Protein AF-A0A6V2N9W9-F1 (afdb_monomer_lite)

Organism: Emiliania huxleyi (NCBI:txid2903)

Fold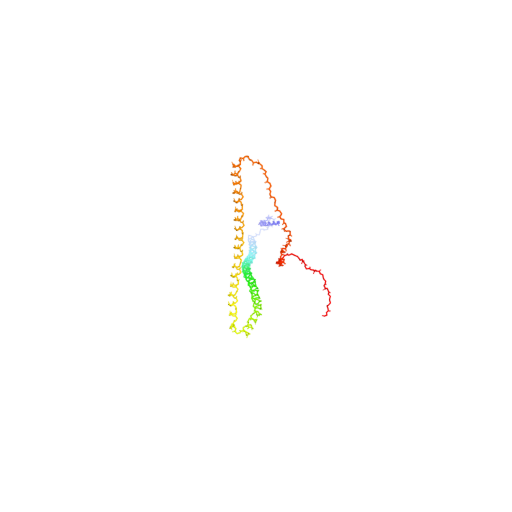seek 3Di:
DDDDDDPPPPPPVPDPPDDDDDDDDPDPPVVVVVVVVVVVVVVVVVVVVVVVVVVVVVVVVVVVVVVVVVVVVVVVVVVVVVVVVVVVVVVVVVVVVVVVVVVVVVVVVVVVVVVVVVVVVVVVVVVVVVVVVVVVVVVVVQVVLVVVCVVDPPDVDSVRVVVVVVVVVVVVVVVVVVVVVVVVVVVVVVVVVVVVVVVVVVVVVVVVVVVVVVVVVVDDDDDDDDDDDDDDDDDDDDDDPDDDDDDPDDPDDPDDDDDDDDDDDDDDDD

Radius of gyration: 74.09 Å; chains: 1; bounding box: 117×91×210 Å

Structure (mmCIF, N/CA/C/O backbone):
data_AF-A0A6V2N9W9-F1
#
_entry.id   AF-A0A6V2N9W9-F1
#
loop_
_atom_site.group_PDB
_atom_site.id
_atom_site.type_symbol
_atom_site.label_atom_id
_atom_site.label_alt_id
_atom_site.label_comp_id
_atom_site.label_asym_id
_atom_site.label_entity_id
_atom_site.label_seq_id
_atom_site.pdbx_PDB_ins_code
_atom_site.Cartn_x
_atom_site.Cartn_y
_atom_site.Cartn_z
_atom_site.occupancy
_atom_site.B_iso_or_equiv
_atom_site.auth_seq_id
_atom_site.auth_comp_id
_atom_site.auth_asym_id
_atom_site.auth_atom_id
_atom_site.pdbx_PDB_model_num
ATOM 1 N N . MET A 1 1 ? -48.232 18.572 41.001 1.00 40.16 1 MET A N 1
ATOM 2 C CA . MET A 1 1 ? -48.674 17.289 41.587 1.00 40.16 1 MET A CA 1
ATOM 3 C C . MET A 1 1 ? -48.173 17.259 43.032 1.00 40.16 1 MET A C 1
ATOM 5 O O . MET A 1 1 ? -47.105 16.739 43.293 1.00 40.16 1 MET A O 1
ATOM 9 N N . ALA A 1 2 ? -48.680 18.121 43.913 1.00 37.84 2 ALA A N 1
ATOM 10 C CA . ALA A 1 2 ? -49.906 17.910 44.686 1.00 37.84 2 ALA A CA 1
ATOM 11 C C . ALA A 1 2 ? -49.848 16.610 45.505 1.00 37.84 2 ALA A C 1
ATOM 13 O O . ALA A 1 2 ? -50.159 15.551 44.976 1.00 37.84 2 ALA A O 1
ATOM 14 N N . ALA A 1 3 ? -49.447 16.734 46.773 1.00 37.28 3 ALA A N 1
ATOM 15 C CA . ALA A 1 3 ? -49.970 15.951 47.894 1.00 37.28 3 ALA A CA 1
ATOM 16 C C . ALA A 1 3 ? -49.462 16.556 49.213 1.00 37.28 3 ALA A C 1
ATOM 18 O O . ALA A 1 3 ? -48.479 16.110 49.800 1.00 37.28 3 ALA A O 1
ATOM 19 N N . SER A 1 4 ? -50.150 17.606 49.660 1.00 41.69 4 SER A N 1
ATOM 20 C CA . SER A 1 4 ? -50.255 17.934 51.077 1.00 41.69 4 SER A CA 1
ATOM 21 C C . SER A 1 4 ? -50.823 16.723 51.810 1.00 41.69 4 SER A C 1
ATOM 23 O O . SER A 1 4 ? -51.912 16.281 51.460 1.00 41.69 4 SER A O 1
ATOM 25 N N . VAL A 1 5 ? -50.145 16.236 52.845 1.00 42.25 5 VAL A N 1
ATOM 26 C CA . VAL A 1 5 ? -50.805 15.555 53.965 1.00 42.25 5 VAL A CA 1
ATOM 27 C C . VAL A 1 5 ? -50.133 16.051 55.235 1.00 42.25 5 VAL A C 1
ATOM 29 O O . VAL A 1 5 ? -49.122 15.531 55.698 1.00 42.25 5 VAL A O 1
ATOM 32 N N . ALA A 1 6 ? -50.707 17.129 55.754 1.00 45.41 6 ALA A N 1
ATOM 33 C CA . ALA A 1 6 ? -50.609 17.474 57.151 1.00 45.41 6 ALA A CA 1
ATOM 34 C C . ALA A 1 6 ? -51.291 16.360 57.956 1.00 45.41 6 ALA A C 1
ATOM 36 O O . ALA A 1 6 ? -52.481 16.108 57.782 1.00 45.41 6 ALA A O 1
ATOM 37 N N . LEU A 1 7 ? -50.540 15.703 58.832 1.00 42.25 7 LEU A N 1
ATOM 38 C CA . LEU A 1 7 ? -51.098 14.962 59.957 1.00 42.25 7 LEU A CA 1
ATOM 39 C C . LEU A 1 7 ? -50.606 15.649 61.227 1.00 42.25 7 LEU A C 1
ATOM 41 O O . LEU A 1 7 ? -49.717 15.178 61.929 1.00 42.25 7 LEU A O 1
ATOM 45 N N . LEU A 1 8 ? -51.214 16.810 61.481 1.00 42.72 8 LEU A N 1
ATOM 46 C CA . LEU A 1 8 ? -51.529 17.206 62.842 1.00 42.72 8 LEU A CA 1
ATOM 47 C C . LEU A 1 8 ? -52.492 16.145 63.379 1.00 42.72 8 LEU A C 1
ATOM 49 O O . LEU A 1 8 ? -53.674 16.145 63.048 1.00 42.72 8 LEU A O 1
ATOM 53 N N . SER A 1 9 ? -51.980 15.212 64.169 1.00 41.25 9 SER A N 1
ATOM 54 C CA . SER A 1 9 ? -52.806 14.554 65.171 1.00 41.25 9 SER A CA 1
ATOM 55 C C . SER A 1 9 ? -52.388 15.132 66.509 1.00 41.25 9 SER A C 1
ATOM 57 O O . SER A 1 9 ? -51.512 14.593 67.189 1.00 41.25 9 SER A O 1
ATOM 59 N N . ASP A 1 10 ? -52.999 16.273 66.824 1.00 38.19 10 ASP A N 1
ATOM 60 C CA . ASP A 1 10 ? -53.204 16.736 68.186 1.00 38.19 10 ASP A CA 1
ATOM 61 C C . ASP A 1 10 ? -53.728 15.558 69.010 1.00 38.19 10 ASP A C 1
ATOM 63 O O . ASP A 1 10 ? -54.910 15.220 68.994 1.00 38.19 10 ASP A O 1
ATOM 67 N N . GLY A 1 11 ? -52.826 14.917 69.747 1.00 39.06 11 GLY A N 1
ATOM 68 C CA . GLY A 1 11 ? -53.178 14.162 70.938 1.00 39.06 11 GLY A CA 1
ATOM 69 C C . GLY A 1 11 ? -53.480 15.153 72.050 1.00 39.06 11 GLY A C 1
ATOM 70 O O . GLY A 1 11 ? -52.766 15.193 73.048 1.00 39.06 11 GLY A O 1
ATOM 71 N N . PHE A 1 12 ? -54.492 15.996 71.835 1.00 35.72 12 PHE A N 1
ATOM 72 C CA . PHE A 1 12 ? -55.129 16.768 72.884 1.00 35.72 12 PHE A CA 1
ATOM 73 C C . PHE A 1 12 ? -55.574 15.753 73.932 1.00 35.72 12 PHE A C 1
ATOM 75 O O . PHE A 1 12 ? -56.429 14.905 73.678 1.00 35.72 12 PHE A O 1
ATOM 82 N N . VAL A 1 13 ? -54.910 15.791 75.084 1.00 41.84 13 VAL A N 1
ATOM 83 C CA . VAL A 1 13 ? -55.343 15.104 76.291 1.00 41.84 13 VAL A CA 1
ATOM 84 C C . VAL A 1 13 ? -56.720 15.673 76.603 1.00 41.84 13 VAL A C 1
ATOM 86 O O . VAL A 1 13 ? -56.838 16.752 77.179 1.00 41.84 13 VAL A O 1
ATOM 89 N N . THR A 1 14 ? -57.769 14.987 76.150 1.00 39.75 14 THR A N 1
ATOM 90 C CA . THR A 1 14 ? -59.129 15.243 76.599 1.00 39.75 14 THR A CA 1
ATOM 91 C C . THR A 1 14 ? -59.131 14.964 78.094 1.00 39.75 14 THR A C 1
ATOM 93 O O . THR A 1 14 ? -59.133 13.814 78.529 1.00 39.75 14 THR A O 1
ATOM 96 N N . ALA A 1 15 ? -59.032 16.039 78.874 1.00 40.53 15 ALA A N 1
ATOM 97 C CA . ALA A 1 15 ? -59.306 16.021 80.296 1.00 40.53 15 ALA A CA 1
ATOM 98 C C . ALA A 1 15 ? -60.692 15.387 80.499 1.00 40.53 15 ALA A C 1
ATOM 100 O O . ALA A 1 15 ? -61.625 15.765 79.782 1.00 40.53 15 ALA A O 1
ATOM 101 N N . PRO A 1 16 ? -60.850 14.417 81.415 1.00 45.88 16 PRO A N 1
ATOM 102 C CA . PRO A 1 16 ? -62.167 13.885 81.703 1.00 45.88 16 PRO A CA 1
ATOM 103 C C . PRO A 1 16 ? -63.021 15.027 82.259 1.00 45.88 16 PRO A C 1
ATOM 105 O O . PRO A 1 16 ? -62.633 15.697 83.218 1.00 45.88 16 PRO A O 1
ATOM 108 N N . ALA A 1 17 ? -64.152 15.273 81.598 1.00 41.78 17 ALA A N 1
ATOM 109 C CA . ALA A 1 17 ? -65.191 16.153 82.094 1.00 41.78 17 ALA A CA 1
ATOM 110 C C . ALA A 1 17 ? -65.625 15.643 83.472 1.00 41.78 17 ALA A C 1
ATOM 112 O O . ALA A 1 17 ? -66.006 14.484 83.633 1.00 41.78 17 ALA A O 1
ATOM 113 N N . VAL A 1 18 ? -65.476 16.516 84.459 1.00 50.81 18 VAL A N 1
ATOM 114 C CA . VAL A 1 18 ? -65.969 16.348 85.819 1.00 50.81 18 VAL A CA 1
ATOM 115 C C . VAL A 1 18 ? -67.489 16.469 85.744 1.00 50.81 18 VAL A C 1
ATOM 117 O O . VAL A 1 18 ? -68.012 17.575 85.633 1.00 50.81 18 VAL A O 1
ATOM 120 N N . GLU A 1 19 ? -68.183 15.333 85.730 1.00 49.59 19 GLU A N 1
ATOM 121 C CA . GLU A 1 19 ? -69.593 15.266 86.111 1.00 49.59 19 GLU A CA 1
ATOM 122 C C . GLU A 1 19 ? -69.642 14.907 87.598 1.00 49.59 19 GLU A C 1
ATOM 124 O O . GLU A 1 19 ? -69.273 13.804 88.007 1.00 49.59 19 GLU A O 1
ATOM 129 N N . GLU A 1 20 ? -70.004 15.904 88.403 1.00 43.34 20 GLU A N 1
ATOM 130 C CA . GLU A 1 20 ? -70.312 15.769 89.820 1.00 43.34 20 GLU A CA 1
ATOM 131 C C . GLU A 1 20 ? -71.801 15.430 89.999 1.00 43.34 20 GLU A C 1
ATOM 133 O O . GLU A 1 20 ? -72.667 15.983 89.322 1.00 43.34 20 GLU A O 1
ATOM 138 N N . ASP A 1 21 ? -72.025 14.545 90.972 1.00 42.97 21 ASP A N 1
ATOM 139 C CA . ASP A 1 21 ? -73.235 14.341 91.773 1.00 42.97 21 ASP A CA 1
ATOM 140 C C . ASP A 1 21 ? -74.352 13.414 91.252 1.00 42.97 21 ASP A C 1
ATOM 142 O O . ASP A 1 21 ? -75.392 13.847 90.767 1.00 42.97 21 ASP A O 1
ATOM 146 N N . GLU A 1 22 ? -74.215 12.120 91.581 1.00 44.03 22 GLU A N 1
ATOM 147 C CA . GLU A 1 22 ? -75.319 11.365 92.197 1.00 44.03 22 GLU A CA 1
ATOM 148 C C . GLU A 1 22 ? -74.863 10.766 93.546 1.00 44.03 22 GLU A C 1
ATOM 150 O O . GLU A 1 22 ? -73.768 10.214 93.680 1.00 44.03 22 GLU A O 1
ATOM 155 N N . GLU A 1 23 ? -75.703 10.950 94.566 1.00 46.56 23 GLU A N 1
ATOM 156 C CA . GLU A 1 23 ? -75.451 10.796 96.004 1.00 46.56 23 GLU A CA 1
ATOM 157 C C . GLU A 1 23 ? -74.758 9.483 96.425 1.00 46.56 23 GLU A C 1
ATOM 159 O O . GLU A 1 23 ? -75.342 8.396 96.429 1.00 46.56 23 GLU A O 1
ATOM 164 N N . ALA A 1 24 ? -73.521 9.598 96.917 1.00 44.91 24 ALA A N 1
ATOM 165 C CA . ALA A 1 24 ? -72.842 8.523 97.629 1.00 44.91 24 ALA A CA 1
ATOM 166 C C . ALA A 1 24 ? -73.155 8.594 99.134 1.00 44.91 24 ALA A C 1
ATOM 168 O O . ALA A 1 24 ? -72.700 9.486 99.851 1.00 44.91 24 ALA A O 1
ATOM 169 N N . VAL A 1 25 ? -73.887 7.590 99.623 1.00 53.81 25 VAL A N 1
ATOM 170 C CA . VAL A 1 25 ? -73.935 7.169 101.036 1.00 53.81 25 VAL A CA 1
ATOM 171 C C . VAL A 1 25 ? -72.523 7.274 101.641 1.00 53.81 25 VAL A C 1
ATOM 173 O O . VAL A 1 25 ? -71.580 6.878 100.952 1.00 53.81 25 VAL A O 1
ATOM 176 N N . PRO A 1 26 ? -72.316 7.765 102.885 1.00 48.50 26 PRO A N 1
ATOM 177 C CA . PRO A 1 26 ? -70.977 7.936 103.445 1.00 48.50 26 PRO A CA 1
ATOM 178 C C . PRO A 1 26 ? -70.305 6.571 103.623 1.00 48.50 26 PRO A C 1
ATOM 180 O O . PRO A 1 26 ? -70.418 5.900 104.648 1.00 48.50 26 PRO A O 1
ATOM 183 N N . LEU A 1 27 ? -69.613 6.137 102.574 1.00 57.91 27 LEU A N 1
ATOM 184 C CA . LEU A 1 27 ? -68.787 4.950 102.567 1.00 57.91 27 LEU A CA 1
ATOM 185 C C . LEU A 1 27 ? -67.631 5.200 103.532 1.00 57.91 27 LEU A C 1
ATOM 187 O O . LEU A 1 27 ? -66.939 6.215 103.441 1.00 57.91 27 LEU A O 1
ATOM 191 N N . SER A 1 28 ? -67.432 4.260 104.459 1.00 70.31 28 SER A N 1
ATOM 192 C CA . SER A 1 28 ? -66.327 4.261 105.423 1.00 70.31 28 SER A CA 1
ATOM 193 C C . SER A 1 28 ? -64.997 4.604 104.736 1.00 70.31 28 SER A C 1
ATOM 195 O O . SER A 1 28 ? -64.741 4.137 103.625 1.00 70.31 28 SER A O 1
ATOM 197 N N . GLN A 1 29 ? -64.126 5.379 105.397 1.00 73.69 29 GLN A N 1
ATOM 198 C CA . GLN A 1 29 ? -62.798 5.794 104.903 1.00 73.69 29 GLN A CA 1
ATOM 199 C C . GLN A 1 29 ? -61.991 4.630 104.284 1.00 73.69 29 GLN A C 1
ATOM 201 O O . GLN A 1 29 ? -61.239 4.817 103.326 1.00 73.69 29 GLN A O 1
ATOM 206 N N . SER A 1 30 ? -62.179 3.408 104.793 1.00 74.38 30 SER A N 1
ATOM 207 C CA . SER A 1 30 ? -61.555 2.187 104.269 1.00 74.38 30 SER A CA 1
ATOM 208 C C . SER A 1 30 ? -62.012 1.815 102.850 1.00 74.38 30 SER A C 1
ATOM 210 O O . SER A 1 30 ? -61.216 1.309 102.060 1.00 74.38 30 SER A O 1
ATOM 212 N N . THR A 1 31 ? -63.269 2.093 102.501 1.00 77.94 31 THR A N 1
ATOM 213 C CA . THR A 1 31 ? -63.888 1.756 101.210 1.00 77.94 31 THR A CA 1
ATOM 214 C C . THR A 1 31 ? -63.481 2.747 100.121 1.00 77.94 31 THR A C 1
ATOM 216 O O . THR A 1 31 ? -63.134 2.327 99.020 1.00 77.94 31 THR A O 1
ATOM 219 N N . GLN A 1 32 ? -63.389 4.041 100.450 1.00 78.44 32 GLN A N 1
ATOM 220 C CA . GLN A 1 32 ? -62.839 5.059 99.543 1.00 78.44 32 GLN A CA 1
ATOM 221 C C . GLN A 1 32 ? -61.362 4.788 99.214 1.00 78.44 32 GLN A C 1
ATOM 223 O O . GLN A 1 32 ? -60.947 4.884 98.060 1.00 78.44 32 GLN A O 1
ATOM 228 N N . LEU A 1 33 ? -60.568 4.369 100.208 1.00 83.00 33 LEU A N 1
ATOM 229 C CA . LEU A 1 33 ? -59.186 3.927 99.997 1.00 83.00 33 LEU A CA 1
ATOM 230 C C . LEU A 1 33 ? -59.098 2.704 99.075 1.00 83.00 33 LEU A C 1
ATOM 232 O O . LEU A 1 33 ? -58.205 2.639 98.231 1.00 83.00 33 LEU A O 1
ATOM 236 N N . LEU A 1 34 ? -60.008 1.736 99.219 1.00 83.19 34 LEU A N 1
ATOM 237 C CA . LEU A 1 34 ? -60.067 0.565 98.341 1.00 83.19 34 LEU A CA 1
ATOM 238 C C . LEU A 1 34 ? -60.406 0.953 96.898 1.00 83.19 34 LEU A C 1
ATOM 240 O O . LEU A 1 34 ? -59.784 0.452 95.962 1.00 83.19 34 LEU A O 1
ATOM 244 N N . GLN A 1 35 ? -61.363 1.862 96.723 1.00 83.62 35 GLN A N 1
ATOM 245 C CA . GLN A 1 35 ? -61.783 2.354 95.417 1.00 83.62 35 GLN A CA 1
ATOM 246 C C . GLN A 1 35 ? -60.654 3.124 94.722 1.00 83.62 35 GLN A C 1
ATOM 248 O O . GLN A 1 35 ? -60.305 2.793 93.592 1.00 83.62 35 GLN A O 1
ATOM 253 N N . ARG A 1 36 ? -59.964 4.021 95.439 1.00 84.50 36 ARG A N 1
ATOM 254 C CA . ARG A 1 36 ? -58.772 4.719 94.928 1.00 84.50 36 ARG A CA 1
ATOM 255 C C . ARG A 1 36 ? -57.623 3.764 94.596 1.00 84.50 36 ARG A C 1
ATOM 257 O O . ARG A 1 36 ? -56.941 3.959 93.596 1.00 84.50 36 ARG A O 1
ATOM 264 N N . LYS A 1 37 ? -57.418 2.695 95.377 1.00 87.06 37 LYS A N 1
ATOM 265 C CA . LYS A 1 37 ? -56.444 1.634 95.047 1.00 87.06 37 LYS A CA 1
ATOM 266 C C . LYS A 1 37 ? -56.825 0.869 93.778 1.00 87.06 37 LYS A C 1
ATOM 268 O O . LYS A 1 37 ? -55.943 0.546 92.987 1.00 87.06 37 LYS A O 1
ATOM 273 N N . LYS A 1 38 ? -58.114 0.588 93.572 1.00 89.25 38 LYS A N 1
ATOM 274 C CA . LYS A 1 38 ? -58.625 -0.072 92.363 1.00 89.25 38 LYS A CA 1
ATOM 275 C C . LYS A 1 38 ? -58.486 0.825 91.129 1.00 89.25 38 LYS A C 1
ATOM 277 O O . LYS A 1 38 ? -58.057 0.341 90.090 1.00 89.25 38 LYS A O 1
ATOM 282 N N . GLU A 1 39 ? -58.791 2.114 91.256 1.00 88.56 39 GLU A N 1
ATOM 283 C CA . GLU A 1 39 ? -58.592 3.120 90.204 1.00 88.56 39 GLU A CA 1
ATOM 284 C C . GLU A 1 39 ? -57.109 3.259 89.843 1.00 88.56 39 GLU A C 1
ATOM 286 O O . GLU A 1 39 ? -56.753 3.150 88.675 1.00 88.56 39 GLU A O 1
ATOM 291 N N . MET A 1 40 ? -56.225 3.379 90.839 1.00 89.31 40 MET A N 1
ATOM 292 C CA . MET A 1 40 ? -54.771 3.387 90.630 1.00 89.31 40 MET A CA 1
ATOM 293 C C . MET A 1 40 ? -54.277 2.119 89.925 1.00 89.31 40 MET A C 1
ATOM 295 O O . MET A 1 40 ? -53.447 2.204 89.026 1.00 89.31 40 MET A O 1
ATOM 299 N N . ALA A 1 41 ? -54.793 0.943 90.297 1.00 90.75 41 ALA A N 1
ATOM 300 C CA . ALA A 1 41 ? -54.447 -0.315 89.637 1.00 90.75 41 ALA A CA 1
ATOM 301 C C . ALA A 1 41 ? -54.964 -0.383 88.188 1.00 90.75 41 ALA A C 1
ATOM 303 O O . ALA A 1 41 ? -54.266 -0.900 87.318 1.00 90.75 41 ALA A O 1
ATOM 304 N N . ALA A 1 42 ? -56.153 0.160 87.911 1.00 91.06 42 ALA A N 1
ATOM 305 C CA . ALA A 1 42 ? -56.701 0.248 86.559 1.00 91.06 42 ALA A CA 1
ATOM 306 C C . ALA A 1 42 ? -55.878 1.199 85.674 1.00 91.06 42 ALA A C 1
ATOM 308 O O . ALA A 1 42 ? -55.505 0.826 84.564 1.00 91.06 42 ALA A O 1
ATOM 309 N N . VAL A 1 43 ? -55.519 2.377 86.196 1.00 92.62 43 VAL A N 1
ATOM 310 C CA . VAL A 1 43 ? -54.639 3.340 85.517 1.00 92.62 43 VAL A CA 1
ATOM 311 C C . VAL A 1 43 ? -53.252 2.741 85.282 1.00 92.62 43 VAL A C 1
ATOM 313 O O . VAL A 1 43 ? -52.689 2.906 84.203 1.00 92.62 43 VAL A O 1
ATOM 316 N N . GLN A 1 44 ? -52.705 1.999 86.250 1.00 92.00 44 GLN A N 1
ATOM 317 C CA . GLN A 1 44 ? -51.419 1.319 86.097 1.00 92.00 44 GLN A CA 1
ATOM 318 C C . GLN A 1 44 ? -51.467 0.256 84.990 1.00 92.00 44 GLN A C 1
ATOM 320 O O . GLN A 1 44 ? -50.567 0.200 84.157 1.00 92.00 44 GLN A O 1
ATOM 325 N N . LEU A 1 45 ? -52.536 -0.543 84.934 1.00 94.62 45 LEU A N 1
ATOM 326 C CA . LEU A 1 45 ? -52.728 -1.549 83.890 1.00 94.62 45 LEU A CA 1
ATOM 327 C C . LEU A 1 45 ? -52.901 -0.915 82.501 1.00 94.62 45 LEU A C 1
ATOM 329 O O . LEU A 1 45 ? -52.364 -1.424 81.517 1.00 94.62 45 LEU A O 1
ATOM 333 N N . GLU A 1 46 ? -53.610 0.210 82.405 1.00 93.81 46 GLU A N 1
ATOM 334 C CA . GLU A 1 46 ? -53.729 0.966 81.157 1.00 93.81 46 GLU A CA 1
ATOM 335 C C . GLU A 1 46 ? -52.388 1.576 80.729 1.00 93.81 46 GLU A C 1
ATOM 337 O O . GLU A 1 46 ? -52.015 1.488 79.558 1.00 93.81 46 GLU A O 1
ATOM 342 N N . LEU A 1 47 ? -51.624 2.128 81.674 1.00 95.06 47 LEU A N 1
ATOM 343 C CA . LEU A 1 47 ? -50.284 2.648 81.423 1.00 95.06 47 LEU A CA 1
ATOM 344 C C . LEU A 1 47 ? -49.350 1.547 80.912 1.00 95.06 47 LEU A C 1
ATOM 346 O O . LEU A 1 47 ? -48.616 1.767 79.949 1.00 95.06 47 LEU A O 1
ATOM 350 N N . ASP A 1 48 ? -49.384 0.365 81.522 1.00 94.38 48 ASP A N 1
ATOM 351 C CA . ASP A 1 48 ? -48.549 -0.760 81.107 1.00 94.38 48 ASP A CA 1
ATOM 352 C C . ASP A 1 48 ? -48.973 -1.290 79.728 1.00 94.38 48 ASP A C 1
ATOM 354 O O . ASP A 1 48 ? -48.120 -1.481 78.862 1.00 94.38 48 ASP A O 1
ATOM 358 N N . LYS A 1 49 ? -50.280 -1.345 79.433 1.00 95.50 49 LYS A N 1
ATOM 359 C CA . LYS A 1 49 ? -50.778 -1.627 78.076 1.00 95.50 49 LYS A CA 1
ATOM 360 C C . LYS A 1 49 ? -50.277 -0.602 77.048 1.00 95.50 49 LYS A C 1
ATOM 362 O O . LYS A 1 49 ? -49.858 -0.979 75.954 1.00 95.50 49 LYS A O 1
ATOM 367 N N . LYS A 1 50 ? -50.284 0.694 77.379 1.00 95.12 50 LYS A N 1
ATOM 368 C CA . LYS A 1 50 ? -49.770 1.758 76.495 1.00 95.12 50 LYS A CA 1
ATOM 369 C C . LYS A 1 50 ? -48.259 1.666 76.291 1.00 95.12 50 LYS A C 1
ATOM 371 O O . LYS A 1 50 ? -47.794 1.901 75.174 1.00 95.12 50 LYS A O 1
ATOM 376 N N . LYS A 1 51 ? -47.493 1.301 77.326 1.00 95.88 51 LYS A N 1
ATOM 377 C CA . LYS A 1 51 ? -46.053 1.025 77.201 1.00 95.88 51 LYS A CA 1
ATOM 378 C C . LYS A 1 51 ? -45.804 -0.147 76.258 1.00 95.88 51 LYS A C 1
ATOM 380 O O . LYS A 1 51 ? -44.964 -0.022 75.372 1.00 95.88 51 LYS A O 1
ATOM 385 N N . ASP A 1 52 ? -46.558 -1.235 76.383 1.00 95.38 52 ASP A N 1
ATOM 386 C CA . ASP A 1 52 ? -46.419 -2.403 75.506 1.00 95.38 52 ASP A CA 1
ATOM 387 C C . ASP A 1 52 ? -46.773 -2.078 74.048 1.00 95.38 52 ASP A C 1
ATOM 389 O O . ASP A 1 52 ? -46.036 -2.448 73.128 1.00 95.38 52 ASP A O 1
ATOM 393 N N . GLU A 1 53 ? -47.854 -1.324 73.819 1.00 95.00 53 GLU A N 1
ATOM 394 C CA . GLU A 1 53 ? -48.230 -0.815 72.494 1.00 95.00 53 GLU A CA 1
ATOM 395 C C . GLU A 1 53 ? -47.124 0.068 71.894 1.00 95.00 53 GLU A C 1
ATOM 397 O O . GLU A 1 53 ? -46.781 -0.076 70.716 1.00 95.00 53 GLU A O 1
ATOM 402 N N . PHE A 1 54 ? -46.537 0.963 72.694 1.00 96.25 54 PHE A N 1
ATOM 403 C CA . PHE A 1 54 ? -45.431 1.818 72.269 1.00 96.25 54 PHE A CA 1
ATOM 404 C C . PHE A 1 54 ? -44.180 1.002 71.932 1.00 96.25 54 PHE A C 1
ATOM 406 O O . PHE A 1 54 ? -43.616 1.173 70.853 1.00 96.25 54 PHE A O 1
ATOM 413 N N . LEU A 1 55 ? -43.781 0.064 72.795 1.00 96.38 55 LEU A N 1
ATOM 414 C CA . LEU A 1 55 ? -42.637 -0.817 72.558 1.00 96.38 55 LEU A CA 1
ATOM 415 C C . LEU A 1 55 ? -42.836 -1.669 71.303 1.00 96.38 55 LEU A C 1
ATOM 417 O O . LEU A 1 55 ? -41.906 -1.837 70.518 1.00 96.38 55 LEU A O 1
ATOM 421 N N . SER A 1 56 ? -44.050 -2.171 71.064 1.00 95.81 56 SER A N 1
ATOM 422 C CA . SER A 1 56 ? -44.357 -2.916 69.843 1.00 95.81 56 SER A CA 1
ATOM 423 C C . SER A 1 56 ? -44.276 -2.045 68.588 1.00 95.81 56 SER A C 1
ATOM 425 O O . SER A 1 56 ? -43.814 -2.521 67.551 1.00 95.81 56 SER A O 1
ATOM 427 N N . ARG A 1 57 ? -44.714 -0.780 68.655 1.00 96.19 57 ARG A N 1
ATOM 428 C CA . ARG A 1 57 ? -44.575 0.174 67.542 1.00 96.19 57 ARG A CA 1
ATOM 429 C C . ARG A 1 57 ? -43.114 0.527 67.291 1.00 96.19 57 ARG A C 1
ATOM 431 O O . ARG A 1 57 ? -42.702 0.524 66.138 1.00 96.19 57 ARG A O 1
ATOM 438 N N . MET A 1 58 ? -42.343 0.757 68.352 1.00 96.38 58 MET A N 1
ATOM 439 C CA . MET A 1 58 ? -40.909 1.022 68.263 1.00 96.38 58 MET A CA 1
ATOM 440 C C . MET A 1 58 ? -40.168 -0.137 67.601 1.00 96.38 58 MET A C 1
ATOM 442 O O . MET A 1 58 ? -39.448 0.110 66.643 1.00 96.38 58 MET A O 1
ATOM 446 N N . ARG A 1 59 ? -40.419 -1.387 68.018 1.00 96.19 59 ARG A N 1
ATOM 447 C CA . ARG A 1 59 ? -39.826 -2.578 67.380 1.00 96.19 59 ARG A CA 1
ATOM 448 C C . ARG A 1 59 ? -40.129 -2.654 65.881 1.00 96.19 59 ARG A C 1
ATOM 450 O O . ARG A 1 59 ? -39.236 -2.872 65.075 1.00 96.19 59 ARG A O 1
ATOM 457 N N . ARG A 1 60 ? -41.376 -2.389 65.482 1.00 96.31 60 ARG A N 1
ATOM 458 C CA . ARG A 1 60 ? -41.757 -2.383 64.060 1.00 96.31 60 ARG A CA 1
ATOM 459 C C . ARG A 1 60 ? -41.096 -1.248 63.270 1.00 96.31 60 ARG A C 1
ATOM 461 O O . ARG A 1 60 ? -40.857 -1.397 62.072 1.00 96.31 60 ARG A O 1
ATOM 468 N N . CYS A 1 61 ? -40.870 -0.094 63.898 1.00 96.88 61 CYS A N 1
ATOM 469 C CA . CYS A 1 61 ? -40.129 1.000 63.275 1.00 96.88 61 CYS A CA 1
ATOM 470 C C . CYS A 1 61 ? -38.657 0.629 63.101 1.00 96.88 61 CYS A C 1
ATOM 472 O O . CYS A 1 61 ? -38.156 0.778 61.993 1.00 96.88 61 CYS A O 1
ATOM 474 N N . THR A 1 62 ? -38.008 0.076 64.129 1.00 96.69 62 THR A N 1
ATOM 475 C CA . THR A 1 62 ? -36.598 -0.336 64.048 1.00 96.69 62 THR A CA 1
ATOM 476 C C . THR A 1 62 ? -36.390 -1.431 63.004 1.00 96.69 62 THR A C 1
ATOM 478 O O . THR A 1 62 ? -35.508 -1.297 62.167 1.00 96.69 62 THR A O 1
ATOM 481 N N . GLU A 1 63 ? -37.262 -2.444 62.952 1.00 96.94 63 GLU A N 1
ATOM 482 C CA . GLU A 1 63 ? -37.220 -3.488 61.912 1.00 96.94 63 GLU A CA 1
ATOM 483 C C . GLU A 1 63 ? -37.341 -2.889 60.499 1.00 96.94 63 GLU A C 1
ATOM 485 O O . GLU A 1 63 ? -36.611 -3.256 59.581 1.00 96.94 63 GLU A O 1
ATOM 490 N N . ARG A 1 64 ? -38.241 -1.914 60.306 1.00 97.19 64 ARG A N 1
ATOM 491 C CA . ARG A 1 64 ? -38.383 -1.223 59.015 1.00 97.19 64 ARG A CA 1
ATOM 492 C C . ARG A 1 64 ? -37.189 -0.347 58.670 1.00 97.19 64 ARG A C 1
ATOM 494 O O . ARG A 1 64 ? -36.859 -0.238 57.493 1.00 97.19 64 ARG A O 1
ATOM 501 N N . GLU A 1 65 ? -36.591 0.316 59.651 1.00 97.31 65 GLU A N 1
ATOM 502 C CA . GLU A 1 65 ? -35.383 1.118 59.454 1.00 97.31 65 GLU A CA 1
ATOM 503 C C . GLU A 1 65 ? -34.209 0.233 59.028 1.00 97.31 65 GLU A C 1
ATOM 505 O O . GLU A 1 65 ? -33.523 0.570 58.063 1.00 97.31 65 GLU A O 1
ATOM 510 N N . GLU A 1 66 ? -34.041 -0.928 59.663 1.00 97.31 66 GLU A N 1
ATOM 511 C CA . GLU A 1 66 ? -33.043 -1.935 59.292 1.00 97.31 66 GLU A CA 1
ATOM 512 C C . GLU A 1 66 ? -33.283 -2.469 57.869 1.00 97.31 66 GLU A C 1
ATOM 514 O O . GLU A 1 66 ? -32.384 -2.397 57.031 1.00 97.31 66 GLU A O 1
ATOM 519 N N . GLU A 1 67 ? -34.511 -2.885 57.529 1.00 97.31 67 GLU A N 1
ATOM 520 C CA . GLU A 1 67 ? -34.851 -3.326 56.165 1.00 97.31 67 GLU A CA 1
ATOM 521 C C . GLU A 1 67 ? -34.574 -2.245 55.105 1.00 97.31 67 GLU A C 1
ATOM 523 O O . GLU A 1 67 ? -34.125 -2.534 53.990 1.00 97.31 67 GLU A O 1
ATOM 528 N N . LEU A 1 68 ? -34.893 -0.983 55.409 1.00 97.69 68 LEU A N 1
ATOM 529 C CA . LEU A 1 68 ? -34.651 0.130 54.493 1.00 97.69 68 LEU A CA 1
ATOM 530 C C . LEU A 1 68 ? -33.156 0.406 54.332 1.00 97.69 68 LEU A C 1
ATOM 532 O O . LEU A 1 68 ? -32.723 0.685 53.210 1.00 97.69 68 LEU A O 1
ATOM 536 N N . ALA A 1 69 ? -32.374 0.302 55.409 1.00 97.38 69 ALA A N 1
ATOM 537 C CA . ALA A 1 69 ? -30.924 0.438 55.363 1.00 97.38 69 ALA A CA 1
ATOM 538 C C . ALA A 1 69 ? -30.293 -0.657 54.489 1.00 97.38 69 ALA A C 1
ATOM 540 O O . ALA A 1 69 ? -29.531 -0.342 53.572 1.00 97.38 69 ALA A O 1
ATOM 541 N N . GLU A 1 70 ? -30.696 -1.918 54.673 1.00 97.94 70 GLU A N 1
ATOM 542 C CA . GLU A 1 70 ? -30.232 -3.044 53.854 1.00 97.94 70 GLU A CA 1
ATOM 543 C C . GLU A 1 70 ? -30.568 -2.858 52.369 1.00 97.94 70 GLU A C 1
ATOM 545 O O . GLU A 1 70 ? -29.709 -3.026 51.497 1.00 97.94 70 GLU A O 1
ATOM 550 N N . ARG A 1 71 ? -31.806 -2.447 52.053 1.00 97.69 71 ARG A N 1
ATOM 551 C CA . ARG A 1 71 ? -32.208 -2.149 50.666 1.00 97.69 71 ARG A CA 1
ATOM 552 C C . ARG A 1 71 ? -31.388 -1.007 50.079 1.00 97.69 71 ARG A C 1
ATOM 554 O O . ARG A 1 71 ? -31.001 -1.071 48.910 1.00 97.69 71 ARG A O 1
ATOM 561 N N . GLN A 1 72 ? -31.116 0.036 50.861 1.00 97.81 72 GLN A N 1
ATOM 562 C CA . GLN A 1 72 ? -30.311 1.158 50.397 1.00 97.81 72 GLN A CA 1
ATOM 563 C C . GLN A 1 72 ? -28.877 0.718 50.087 1.00 97.81 72 GLN A C 1
ATOM 565 O O . GLN A 1 72 ? -28.324 1.110 49.057 1.00 97.81 72 GLN A O 1
ATOM 570 N N . ASP A 1 73 ? -28.282 -0.111 50.938 1.00 98.00 73 ASP A N 1
ATOM 571 C CA . ASP A 1 73 ? -26.925 -0.606 50.738 1.00 98.00 73 ASP A CA 1
ATOM 572 C C . ASP A 1 73 ? -26.827 -1.576 49.557 1.00 98.00 73 ASP A C 1
ATOM 574 O O . ASP A 1 73 ? -25.899 -1.448 48.750 1.00 98.00 73 ASP A O 1
ATOM 578 N N . ALA A 1 74 ? -27.832 -2.432 49.351 1.00 97.81 74 ALA A N 1
ATOM 579 C CA . ALA A 1 74 ? -27.940 -3.271 48.159 1.00 97.81 74 ALA A CA 1
ATOM 580 C C . ALA A 1 74 ? -27.999 -2.434 46.867 1.00 97.81 74 ALA A C 1
ATOM 582 O O . ALA A 1 74 ? -27.284 -2.722 45.903 1.00 97.81 74 ALA A O 1
ATOM 583 N N . ILE A 1 75 ? -28.792 -1.354 46.850 1.00 97.62 75 ILE A N 1
ATOM 584 C CA . ILE A 1 75 ? -28.864 -0.436 45.702 1.00 97.62 75 ILE A CA 1
ATOM 585 C C . ILE A 1 75 ? -27.513 0.249 45.476 1.00 97.62 75 ILE A C 1
ATOM 587 O O . ILE A 1 75 ? -27.024 0.282 44.346 1.00 97.62 75 ILE A O 1
ATOM 591 N N . LYS A 1 76 ? -26.861 0.756 46.531 1.00 98.00 76 LYS A N 1
ATOM 592 C CA . LYS A 1 76 ? -25.526 1.369 46.413 1.00 98.00 76 LYS A CA 1
ATOM 593 C C . LYS A 1 76 ? -24.509 0.379 45.841 1.00 98.00 76 LYS A C 1
ATOM 595 O O . LYS A 1 76 ? -23.660 0.763 45.038 1.00 98.00 76 LYS A O 1
ATOM 600 N N . GLU A 1 77 ? -24.559 -0.888 46.243 1.00 98.06 77 GLU A N 1
ATOM 601 C CA . GLU A 1 77 ? -23.674 -1.920 45.704 1.00 98.06 77 GLU A CA 1
ATOM 602 C C . GLU A 1 77 ? -23.956 -2.203 44.221 1.00 98.06 77 GLU A C 1
ATOM 604 O O . GLU A 1 77 ? -23.019 -2.289 43.424 1.00 98.06 77 GLU A O 1
ATOM 609 N N . GLN A 1 78 ? -25.229 -2.283 43.826 1.00 97.94 78 GLN A N 1
ATOM 610 C CA . GLN A 1 78 ? -25.615 -2.434 42.422 1.00 97.94 78 GLN A CA 1
ATOM 611 C C . GLN A 1 78 ? -25.132 -1.258 41.569 1.00 97.94 78 GLN A C 1
ATOM 613 O O . GLN A 1 78 ? -24.547 -1.490 40.514 1.00 97.94 78 GLN A O 1
ATOM 618 N N . VAL A 1 79 ? -25.284 -0.016 42.041 1.00 97.88 79 VAL A N 1
ATOM 619 C CA . VAL A 1 79 ? -24.772 1.177 41.343 1.00 97.88 79 VAL A CA 1
ATOM 620 C C . VAL A 1 79 ? -23.260 1.076 41.135 1.00 97.88 79 VAL A C 1
ATOM 622 O O . VAL A 1 79 ? -22.787 1.229 40.012 1.00 97.88 79 VAL A O 1
ATOM 625 N N . ARG A 1 80 ? -22.495 0.702 42.170 1.00 98.12 80 ARG A N 1
ATOM 626 C CA . ARG A 1 80 ? -21.037 0.506 42.041 1.00 98.12 80 ARG A CA 1
ATOM 627 C C . ARG A 1 80 ? -20.680 -0.580 41.020 1.00 98.12 80 ARG A C 1
ATOM 629 O O . ARG A 1 80 ? -19.713 -0.421 40.273 1.00 98.12 80 ARG A O 1
ATOM 636 N N . LYS A 1 81 ? -21.442 -1.679 40.974 1.00 98.25 81 LYS A N 1
ATOM 637 C CA . LYS A 1 81 ? -21.264 -2.755 39.982 1.00 98.25 81 LYS A CA 1
ATOM 638 C C . LYS A 1 81 ? -21.560 -2.259 38.565 1.00 98.25 81 LYS A C 1
ATOM 640 O O . LYS A 1 81 ? -20.772 -2.542 37.664 1.00 98.25 81 LYS A O 1
ATOM 645 N N . PHE A 1 82 ? -22.633 -1.491 38.374 1.00 98.12 82 PHE A N 1
ATOM 646 C CA . PHE A 1 82 ? -22.979 -0.895 37.081 1.00 98.12 82 PHE A CA 1
ATOM 647 C C . PHE A 1 82 ? -21.935 0.119 36.612 1.00 98.12 82 PHE A C 1
ATOM 649 O O . PHE A 1 82 ? -21.486 0.028 35.473 1.00 98.12 82 PHE A O 1
ATOM 656 N N . ASP A 1 83 ? -21.468 1.011 37.483 1.00 98.19 83 ASP A N 1
ATOM 657 C CA . ASP A 1 83 ? -20.412 1.971 37.145 1.00 98.19 83 ASP A CA 1
ATOM 658 C C . ASP A 1 83 ? -19.124 1.268 36.713 1.00 98.19 83 ASP A C 1
ATOM 660 O O . ASP A 1 83 ? -18.470 1.667 35.744 1.00 98.19 83 ASP A O 1
ATOM 664 N N . LYS A 1 84 ? -18.751 0.194 37.420 1.00 98.25 84 LYS A N 1
ATOM 665 C CA . LYS A 1 84 ? -17.608 -0.640 37.046 1.00 98.25 84 LYS A CA 1
ATOM 666 C C . LYS A 1 84 ? -17.832 -1.303 35.686 1.00 98.25 84 LYS A C 1
ATOM 668 O O . LYS A 1 84 ? -16.948 -1.241 34.834 1.00 98.25 84 LYS A O 1
ATOM 673 N N . PHE A 1 85 ? -19.010 -1.885 35.464 1.00 98.19 85 PHE A N 1
ATOM 674 C CA . PHE A 1 85 ? -19.368 -2.518 34.196 1.00 98.19 85 PHE A CA 1
ATOM 675 C C . PHE A 1 85 ? -19.307 -1.537 33.018 1.00 98.19 85 PHE A C 1
ATOM 677 O O . PHE A 1 85 ? -18.727 -1.874 31.988 1.00 98.19 85 PHE A O 1
ATOM 684 N N . LEU A 1 86 ? -19.840 -0.320 33.173 1.00 98.19 86 LEU A N 1
ATOM 685 C CA . LEU A 1 86 ? -19.796 0.717 32.139 1.00 98.19 86 LEU A CA 1
ATOM 686 C C . LEU A 1 86 ? -18.355 1.096 31.795 1.00 98.19 86 LEU A C 1
ATOM 688 O O . LEU A 1 86 ? -17.969 1.027 30.631 1.00 98.19 86 LEU A O 1
ATOM 692 N N . LYS A 1 87 ? -17.522 1.385 32.804 1.00 98.12 87 LYS A N 1
ATOM 693 C CA . LYS A 1 87 ? -16.100 1.718 32.597 1.00 98.12 87 LYS A CA 1
ATOM 694 C C . LYS A 1 87 ? -15.342 0.602 31.882 1.00 98.12 87 LYS A C 1
ATOM 696 O O . LYS A 1 87 ? -14.545 0.865 30.983 1.00 98.12 87 LYS A O 1
ATOM 701 N N . GLU A 1 88 ? -15.576 -0.649 32.271 1.00 98.19 88 GLU A N 1
ATOM 702 C CA . GLU A 1 88 ? -14.950 -1.804 31.628 1.00 98.19 88 GLU A CA 1
ATOM 703 C C . GLU A 1 88 ? -15.446 -2.009 30.193 1.00 98.19 88 GLU A C 1
ATOM 705 O O . GLU A 1 88 ? -14.649 -2.343 29.313 1.00 98.19 88 GLU A O 1
ATOM 710 N N . ASN A 1 89 ? -16.740 -1.814 29.937 1.00 98.50 89 ASN A N 1
ATOM 711 C CA . ASN A 1 89 ? -17.315 -1.934 28.603 1.00 98.50 89 ASN A CA 1
ATOM 712 C C . ASN A 1 89 ? -16.788 -0.840 27.669 1.00 98.50 89 ASN A C 1
ATOM 714 O O . ASN A 1 89 ? -16.308 -1.153 26.580 1.00 98.50 89 ASN A O 1
ATOM 718 N N . ASP A 1 90 ? -16.762 0.408 28.131 1.00 98.38 90 ASP A N 1
ATOM 719 C CA . ASP A 1 90 ? -16.201 1.533 27.388 1.00 98.38 90 ASP A CA 1
ATOM 720 C C . ASP A 1 90 ? -14.715 1.316 27.100 1.00 98.38 90 ASP A C 1
ATOM 722 O O . ASP A 1 90 ? -14.261 1.523 25.973 1.00 98.38 90 ASP A O 1
ATOM 726 N N . ALA A 1 91 ? -13.952 0.802 28.071 1.00 98.31 91 ALA A N 1
ATOM 727 C CA . ALA A 1 91 ? -12.556 0.437 27.858 1.00 98.31 91 ALA A CA 1
ATOM 728 C C . ALA A 1 91 ? -12.400 -0.680 26.810 1.00 98.31 91 ALA A C 1
ATOM 730 O O . ALA A 1 91 ? -11.501 -0.606 25.967 1.00 98.31 91 ALA A O 1
ATOM 731 N N . LYS A 1 92 ? -13.267 -1.704 26.820 1.00 98.44 92 LYS A N 1
ATOM 732 C CA . LYS A 1 92 ? -13.281 -2.769 25.800 1.00 98.44 92 LYS A CA 1
ATOM 733 C C . LYS A 1 92 ? -13.623 -2.209 24.422 1.00 98.44 92 LYS A C 1
ATOM 735 O O . LYS A 1 92 ? -12.909 -2.499 23.463 1.00 98.44 92 LYS A O 1
ATOM 740 N N . ARG A 1 93 ? -14.653 -1.365 24.324 1.00 98.56 93 ARG A N 1
ATOM 741 C CA . ARG A 1 93 ? -15.075 -0.713 23.079 1.00 98.56 93 ARG A CA 1
ATOM 742 C C . ARG A 1 93 ? -13.972 0.183 22.524 1.00 98.56 93 ARG A C 1
ATOM 744 O O . ARG A 1 93 ? -13.642 0.076 21.347 1.00 98.56 93 ARG A O 1
ATOM 751 N N . ALA A 1 94 ? -13.347 1.004 23.364 1.00 98.44 94 ALA A N 1
ATOM 752 C CA . ALA A 1 94 ? -12.238 1.865 22.969 1.00 98.44 94 ALA A CA 1
ATOM 753 C C . ALA A 1 94 ? -11.036 1.055 22.458 1.00 98.44 94 ALA A C 1
ATOM 755 O O . ALA A 1 94 ? -10.457 1.404 21.431 1.00 98.44 94 ALA A O 1
ATOM 756 N N . ARG A 1 95 ? -10.675 -0.050 23.127 1.00 98.31 95 ARG A N 1
ATOM 757 C CA . ARG A 1 95 ? -9.605 -0.953 22.661 1.00 98.31 95 ARG A CA 1
ATOM 758 C C . ARG A 1 95 ? -9.953 -1.613 21.329 1.00 98.31 95 ARG A C 1
ATOM 760 O O . ARG A 1 95 ? -9.105 -1.641 20.443 1.00 98.31 95 ARG A O 1
ATOM 767 N N . ALA A 1 96 ? -11.181 -2.106 21.176 1.00 98.50 96 ALA A N 1
ATOM 768 C CA . ALA A 1 96 ? -11.638 -2.727 19.937 1.00 98.50 96 ALA A CA 1
ATOM 769 C C . ALA A 1 96 ? -11.616 -1.736 18.764 1.00 98.50 96 ALA A C 1
ATOM 771 O O . ALA A 1 96 ? -11.096 -2.063 17.703 1.00 98.50 96 ALA A O 1
ATOM 772 N N . LEU A 1 97 ? -12.100 -0.507 18.972 1.00 98.44 97 LEU A N 1
ATOM 773 C CA . LEU A 1 97 ? -12.082 0.545 17.953 1.00 98.44 97 LEU A CA 1
ATOM 774 C C . LEU A 1 97 ? -10.659 0.965 17.575 1.00 98.44 97 LEU A C 1
ATOM 776 O O . LEU A 1 97 ? -10.370 1.117 16.391 1.00 98.44 97 LEU A O 1
ATOM 780 N N . ARG A 1 98 ? -9.757 1.115 18.556 1.00 98.44 98 ARG A N 1
ATOM 781 C CA . ARG A 1 98 ? -8.340 1.408 18.284 1.00 98.44 98 ARG A CA 1
ATOM 782 C C . ARG A 1 98 ? -7.698 0.304 17.454 1.00 98.44 98 ARG A C 1
ATOM 784 O O . ARG A 1 98 ? -7.135 0.601 16.408 1.00 98.44 98 ARG A O 1
ATOM 791 N N . LYS A 1 99 ? -7.867 -0.956 17.867 1.00 98.56 99 LYS A N 1
ATOM 792 C CA . LYS A 1 99 ? -7.319 -2.112 17.152 1.00 98.56 99 LYS A CA 1
ATOM 793 C C . LYS A 1 99 ? -7.876 -2.217 15.731 1.00 98.56 99 LYS A C 1
ATOM 795 O O . LYS A 1 99 ? -7.110 -2.387 14.792 1.00 98.56 99 LYS A O 1
ATOM 800 N N . ALA A 1 100 ? -9.185 -2.041 15.555 1.00 98.56 100 ALA A N 1
ATOM 801 C CA . ALA A 1 100 ? -9.807 -2.036 14.233 1.00 98.56 100 ALA A CA 1
ATOM 802 C C . ALA A 1 100 ? -9.270 -0.901 13.343 1.00 98.56 100 ALA A C 1
ATOM 804 O O . ALA A 1 100 ? -9.023 -1.113 12.157 1.00 98.56 100 ALA A O 1
ATOM 805 N N . GLY A 1 101 ? -9.055 0.291 13.910 1.00 98.56 101 GLY A N 1
ATOM 806 C CA . GLY A 1 101 ? -8.462 1.423 13.198 1.00 98.56 101 GLY A CA 1
ATOM 807 C C . GLY A 1 101 ? -7.001 1.189 12.806 1.00 98.56 101 GLY A C 1
ATOM 808 O O . GLY A 1 101 ? -6.609 1.507 11.687 1.00 98.56 101 GLY A O 1
ATOM 809 N N . GLU A 1 102 ? -6.195 0.609 13.695 1.00 98.38 102 GLU A N 1
ATOM 810 C CA . GLU A 1 102 ? -4.806 0.226 13.412 1.00 98.38 102 GLU A CA 1
ATOM 811 C C . GLU A 1 102 ? -4.731 -0.851 12.322 1.00 98.38 102 GLU A C 1
ATOM 813 O O . GLU A 1 102 ? -3.991 -0.693 11.354 1.00 98.38 102 GLU A O 1
ATOM 818 N N . GLU A 1 103 ? -5.550 -1.900 12.415 1.00 98.38 103 GLU A N 1
ATOM 819 C CA . GLU A 1 103 ? -5.628 -2.954 11.398 1.00 98.38 103 GLU A CA 1
ATOM 820 C C . GLU A 1 103 ? -6.097 -2.417 10.041 1.00 98.38 103 GLU A C 1
ATOM 822 O O . GLU A 1 103 ? -5.584 -2.842 9.006 1.00 98.38 103 GLU A O 1
ATOM 827 N N . ALA A 1 104 ? -7.038 -1.468 10.023 1.00 98.56 104 ALA A N 1
ATOM 828 C CA . ALA A 1 104 ? -7.474 -0.819 8.791 1.00 98.56 104 ALA A CA 1
ATOM 829 C C . ALA A 1 104 ? -6.336 -0.030 8.128 1.00 98.56 104 ALA A C 1
ATOM 831 O O . ALA A 1 104 ? -6.114 -0.202 6.932 1.00 98.56 104 ALA A O 1
ATOM 832 N N . LYS A 1 105 ? -5.570 0.750 8.902 1.00 98.38 105 LYS A N 1
ATOM 833 C CA . LYS A 1 105 ? -4.399 1.488 8.395 1.00 98.38 105 LYS A CA 1
ATOM 834 C C . LYS A 1 105 ? -3.313 0.555 7.864 1.00 98.38 105 LYS A C 1
ATOM 836 O O . LYS A 1 105 ? -2.752 0.806 6.805 1.00 98.38 105 LYS A O 1
ATOM 841 N N . ILE A 1 106 ? -3.027 -0.538 8.578 1.00 98.38 106 ILE A N 1
ATOM 842 C CA . ILE A 1 106 ? -2.058 -1.548 8.126 1.00 98.38 106 ILE A CA 1
ATOM 843 C C . ILE A 1 106 ? -2.526 -2.181 6.813 1.00 98.38 106 ILE A C 1
ATOM 845 O O . ILE A 1 106 ? -1.722 -2.371 5.903 1.00 98.38 106 ILE A O 1
ATOM 849 N N . ARG A 1 107 ? -3.819 -2.504 6.703 1.00 98.56 107 ARG A N 1
ATOM 850 C CA . ARG A 1 107 ? -4.396 -3.069 5.479 1.00 98.56 107 ARG A CA 1
ATOM 851 C C . ARG A 1 107 ? -4.280 -2.097 4.309 1.00 98.56 107 ARG A C 1
ATOM 853 O O . ARG A 1 107 ? -3.862 -2.517 3.242 1.00 98.56 107 ARG A O 1
ATOM 860 N N . GLU A 1 108 ? -4.609 -0.827 4.518 1.00 98.50 108 GLU A N 1
ATOM 861 C CA . GLU A 1 108 ? -4.506 0.219 3.497 1.00 98.50 108 GLU A CA 1
ATOM 862 C C .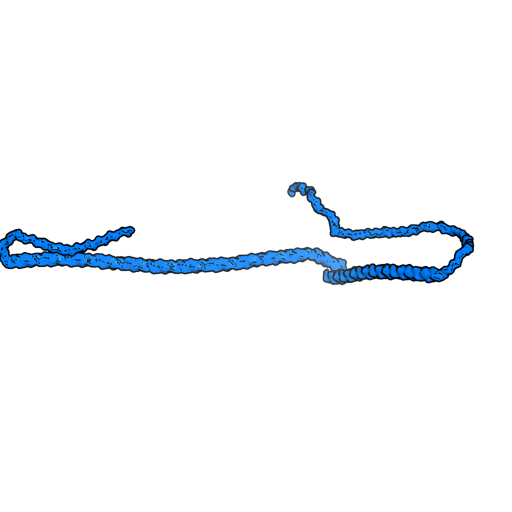 GLU A 1 108 ? -3.061 0.411 3.021 1.00 98.50 108 GLU A C 1
ATOM 864 O O . GLU A 1 108 ? -2.811 0.423 1.819 1.00 98.50 108 GLU A O 1
ATOM 869 N N . ALA A 1 109 ? -2.095 0.465 3.944 1.00 98.38 109 ALA A N 1
ATOM 870 C CA . ALA A 1 109 ? -0.679 0.575 3.597 1.00 98.38 109 ALA A CA 1
ATOM 871 C C . ALA A 1 109 ? -0.186 -0.629 2.776 1.00 98.38 109 ALA A C 1
ATOM 873 O O . ALA A 1 109 ? 0.474 -0.451 1.754 1.00 98.38 109 ALA A O 1
ATOM 874 N N . ARG A 1 110 ? -0.548 -1.852 3.186 1.00 98.50 110 ARG A N 1
ATOM 875 C CA . ARG A 1 110 ? -0.203 -3.079 2.447 1.00 98.50 110 ARG A CA 1
ATOM 876 C C . ARG A 1 110 ? -0.869 -3.145 1.079 1.00 98.50 110 ARG A C 1
ATOM 878 O O . ARG A 1 110 ? -0.267 -3.639 0.136 1.00 98.50 110 ARG A O 1
ATOM 885 N N . GLU A 1 111 ? -2.102 -2.670 0.969 1.00 98.62 111 GLU A N 1
ATOM 886 C CA . GLU A 1 111 ? -2.824 -2.644 -0.299 1.00 98.62 111 GLU A CA 1
ATOM 887 C C . GLU A 1 111 ? -2.196 -1.643 -1.275 1.00 98.62 111 GLU A C 1
ATOM 889 O O . GLU A 1 111 ? -1.998 -1.966 -2.444 1.00 98.62 111 GLU A O 1
ATOM 894 N N . ALA A 1 112 ? -1.798 -0.463 -0.791 1.00 98.50 112 ALA A N 1
ATOM 895 C CA . ALA A 1 112 ? -1.059 0.507 -1.594 1.00 98.50 112 ALA A CA 1
ATOM 896 C C . ALA A 1 112 ? 0.288 -0.060 -2.079 1.00 98.50 112 ALA A C 1
ATOM 898 O O . ALA A 1 112 ? 0.634 0.084 -3.251 1.00 98.50 112 ALA A O 1
ATOM 899 N N . GLU A 1 113 ? 1.022 -0.753 -1.202 1.00 98.50 113 GLU A N 1
ATOM 900 C CA . GLU A 1 113 ? 2.266 -1.443 -1.561 1.00 98.50 113 GLU A CA 1
ATOM 901 C C . GLU A 1 113 ? 2.026 -2.548 -2.600 1.00 98.50 113 GLU A C 1
ATOM 903 O O . GLU A 1 113 ? 2.744 -2.618 -3.597 1.00 98.50 113 GLU A O 1
ATOM 908 N N . ARG A 1 114 ? 0.980 -3.367 -2.424 1.00 98.62 114 ARG A N 1
ATOM 909 C CA . ARG A 1 114 ? 0.587 -4.411 -3.381 1.00 98.62 114 ARG A CA 1
ATOM 910 C C . ARG A 1 114 ? 0.335 -3.824 -4.767 1.00 98.62 114 ARG A C 1
ATOM 912 O O . ARG A 1 114 ? 0.888 -4.323 -5.742 1.00 98.62 114 ARG A O 1
ATOM 919 N N . VAL A 1 115 ? -0.453 -2.753 -4.852 1.00 98.62 115 VAL A N 1
ATOM 920 C CA . VAL A 1 115 ? -0.756 -2.080 -6.124 1.00 98.62 115 VAL A CA 1
ATOM 921 C C . VAL A 1 115 ? 0.512 -1.512 -6.769 1.00 98.62 115 VAL A C 1
ATOM 923 O O . VAL A 1 115 ? 0.699 -1.658 -7.978 1.00 98.62 115 VAL A O 1
ATOM 926 N N . ALA A 1 116 ? 1.411 -0.908 -5.986 1.00 98.56 116 ALA A N 1
ATOM 927 C CA . ALA A 1 116 ? 2.679 -0.394 -6.501 1.00 98.56 116 ALA A CA 1
ATOM 928 C C . ALA A 1 116 ? 3.574 -1.515 -7.061 1.00 98.56 116 ALA A C 1
ATOM 930 O O . ALA A 1 116 ? 4.122 -1.383 -8.157 1.00 98.56 116 ALA A O 1
ATOM 931 N N . LEU A 1 117 ? 3.679 -2.639 -6.346 1.00 98.62 117 LEU A N 1
ATOM 932 C CA . LEU A 1 117 ? 4.439 -3.808 -6.790 1.00 98.62 117 LEU A CA 1
ATOM 933 C C . LEU A 1 117 ? 3.827 -4.459 -8.036 1.00 98.62 117 LEU A C 1
ATOM 935 O O . LEU A 1 117 ? 4.560 -4.883 -8.926 1.00 98.62 117 LEU A O 1
ATOM 939 N N . GLU A 1 118 ? 2.499 -4.516 -8.141 1.00 98.69 118 GLU A N 1
ATOM 940 C CA . GLU A 1 118 ? 1.810 -5.034 -9.328 1.00 98.69 118 GLU A CA 1
ATOM 941 C C . GLU A 1 118 ? 2.059 -4.168 -10.566 1.00 98.69 118 GLU A C 1
ATOM 943 O O . GLU A 1 118 ? 2.308 -4.701 -11.651 1.00 98.69 118 GLU A O 1
ATOM 948 N N . ALA A 1 119 ? 2.055 -2.842 -10.408 1.00 98.56 119 ALA A N 1
ATOM 949 C CA . ALA A 1 119 ? 2.391 -1.918 -11.487 1.00 98.56 119 ALA A CA 1
ATOM 950 C C . ALA A 1 119 ? 3.848 -2.087 -11.949 1.00 98.56 119 ALA A C 1
ATOM 952 O O . ALA A 1 119 ? 4.119 -2.153 -13.151 1.00 98.56 119 ALA A O 1
ATOM 953 N N . GLU A 1 120 ? 4.782 -2.214 -11.005 1.00 98.50 120 GLU A N 1
ATOM 954 C CA . GLU A 1 120 ? 6.197 -2.439 -11.303 1.00 98.50 120 GLU A CA 1
ATOM 955 C C . GLU A 1 120 ? 6.428 -3.789 -11.997 1.00 98.50 120 GLU A C 1
ATOM 957 O O . GLU A 1 120 ? 7.138 -3.860 -13.000 1.00 98.50 120 GLU A O 1
ATOM 962 N N . LEU A 1 121 ? 5.763 -4.851 -11.537 1.00 98.62 121 LEU A N 1
ATOM 963 C CA . LEU A 1 121 ? 5.812 -6.166 -12.175 1.00 98.62 121 LEU A CA 1
ATOM 964 C C . LEU A 1 121 ? 5.318 -6.106 -13.625 1.00 98.62 121 LEU A C 1
ATOM 966 O O . LEU A 1 121 ? 5.912 -6.718 -14.514 1.00 98.62 121 LEU A O 1
ATOM 970 N N . LEU A 1 122 ? 4.233 -5.373 -13.880 1.00 98.56 122 LEU A N 1
ATOM 971 C CA . LEU A 1 122 ? 3.690 -5.216 -15.227 1.00 98.56 122 LEU A CA 1
ATOM 972 C C . LEU A 1 122 ? 4.654 -4.440 -16.135 1.00 98.56 122 LEU A C 1
ATOM 974 O O . LEU A 1 122 ? 4.869 -4.845 -17.278 1.00 98.56 122 LEU A O 1
ATOM 978 N N . ARG A 1 123 ? 5.296 -3.389 -15.611 1.00 98.56 123 ARG A N 1
ATOM 979 C CA . ARG A 1 123 ? 6.344 -2.634 -16.314 1.00 98.56 123 ARG A CA 1
ATOM 980 C C . ARG A 1 123 ? 7.534 -3.521 -16.677 1.00 98.56 123 ARG A C 1
ATOM 982 O O . ARG A 1 123 ? 7.991 -3.494 -17.816 1.00 98.56 123 ARG A O 1
ATOM 989 N N . GLN A 1 124 ? 8.009 -4.331 -15.734 1.00 98.50 124 GLN A N 1
ATOM 990 C CA . GLN A 1 124 ? 9.123 -5.252 -15.964 1.00 98.50 124 GLN A CA 1
ATOM 991 C C . GLN A 1 124 ? 8.775 -6.325 -16.998 1.00 98.50 124 GLN A C 1
ATOM 993 O O . GLN A 1 124 ? 9.585 -6.605 -17.876 1.00 98.50 124 GLN A O 1
ATOM 998 N N . ARG A 1 125 ? 7.558 -6.878 -16.956 1.00 98.50 125 ARG A N 1
ATOM 999 C CA . ARG A 1 125 ? 7.083 -7.839 -17.965 1.00 98.50 125 ARG A CA 1
ATOM 1000 C C . ARG A 1 125 ? 6.993 -7.227 -19.358 1.00 98.50 125 ARG A C 1
ATOM 1002 O O . ARG A 1 125 ? 7.349 -7.892 -20.324 1.00 98.50 125 ARG A O 1
ATOM 1009 N N . ALA A 1 126 ? 6.536 -5.980 -19.466 1.00 98.44 126 ALA A N 1
ATOM 1010 C CA . ALA A 1 126 ? 6.515 -5.272 -20.742 1.00 98.44 126 ALA A CA 1
ATOM 1011 C C . ALA A 1 126 ? 7.938 -5.089 -21.293 1.00 98.44 126 ALA A C 1
ATOM 1013 O O . ALA A 1 126 ? 8.201 -5.486 -22.425 1.00 98.44 126 ALA A O 1
ATOM 1014 N N . ALA A 1 127 ? 8.870 -4.603 -20.466 1.00 98.12 127 ALA A N 1
ATOM 1015 C CA . ALA A 1 127 ? 10.274 -4.445 -20.851 1.00 98.12 127 ALA A CA 1
ATOM 1016 C C . ALA A 1 127 ? 10.928 -5.783 -21.243 1.00 98.12 127 ALA A C 1
ATOM 1018 O O . ALA A 1 127 ? 11.643 -5.861 -22.240 1.00 98.12 127 ALA A O 1
ATOM 1019 N N . GLN A 1 128 ? 10.646 -6.857 -20.501 1.00 98.44 128 GLN A N 1
ATOM 1020 C CA . GLN A 1 128 ? 11.095 -8.200 -20.861 1.00 98.44 128 GLN A CA 1
ATOM 1021 C C . GLN A 1 128 ? 10.541 -8.616 -22.230 1.00 98.44 128 GLN A C 1
ATOM 1023 O O . GLN A 1 128 ? 11.298 -9.085 -23.075 1.00 98.44 128 GLN A O 1
ATOM 1028 N N . GLY A 1 129 ? 9.247 -8.400 -22.478 1.00 98.38 129 GLY A N 1
ATOM 1029 C CA . GLY A 1 129 ? 8.622 -8.706 -23.764 1.00 98.38 129 GLY A CA 1
ATOM 1030 C C . GLY A 1 129 ? 9.227 -7.925 -24.936 1.00 98.38 129 GLY A C 1
ATOM 1031 O O . GLY A 1 129 ? 9.393 -8.487 -26.020 1.00 98.38 129 GLY A O 1
ATOM 1032 N N . GLU A 1 130 ? 9.601 -6.659 -24.727 1.00 98.12 130 GLU A N 1
ATOM 1033 C CA . GLU A 1 130 ? 10.306 -5.837 -25.720 1.00 98.12 130 GLU A CA 1
ATOM 1034 C C . GLU A 1 130 ? 11.699 -6.391 -26.037 1.00 98.12 130 GLU A C 1
ATOM 1036 O O . GLU A 1 130 ? 12.052 -6.535 -27.209 1.00 98.12 130 GLU A O 1
ATOM 1041 N N . ILE A 1 131 ? 12.469 -6.763 -25.009 1.00 97.62 131 ILE A N 1
ATOM 1042 C CA . ILE A 1 131 ? 13.798 -7.368 -25.175 1.00 97.62 131 ILE A CA 1
ATOM 1043 C C . ILE A 1 131 ? 13.688 -8.712 -25.899 1.00 97.62 131 ILE A C 1
ATOM 1045 O O . ILE A 1 131 ? 14.427 -8.965 -26.846 1.00 97.62 131 ILE A O 1
ATOM 1049 N N . GLU A 1 132 ? 12.738 -9.563 -25.516 1.00 97.94 132 GLU A N 1
ATOM 1050 C CA . GLU A 1 132 ? 12.504 -10.844 -26.186 1.00 97.94 132 GLU A CA 1
ATOM 1051 C C . GLU A 1 132 ? 12.087 -10.661 -27.651 1.00 97.94 132 GLU A C 1
ATOM 1053 O O . GLU A 1 132 ? 12.504 -11.427 -28.519 1.00 97.94 132 GLU A O 1
ATOM 1058 N N . ALA A 1 133 ? 11.277 -9.644 -27.959 1.00 97.50 133 ALA A N 1
ATOM 1059 C CA . ALA A 1 133 ? 10.928 -9.315 -29.337 1.00 97.50 133 ALA A CA 1
ATOM 1060 C C . ALA A 1 133 ? 12.145 -8.822 -30.133 1.00 97.50 133 ALA A C 1
ATOM 1062 O O . ALA A 1 133 ? 12.320 -9.226 -31.283 1.00 97.50 133 ALA A O 1
ATOM 1063 N N . ALA A 1 134 ? 13.000 -7.996 -29.524 1.00 96.75 134 ALA A N 1
ATOM 1064 C CA . ALA A 1 134 ? 14.247 -7.553 -30.135 1.00 96.75 134 ALA A CA 1
ATOM 1065 C C . ALA A 1 134 ? 15.192 -8.733 -30.412 1.00 96.75 134 ALA A C 1
ATOM 1067 O O . ALA A 1 134 ? 15.715 -8.832 -31.519 1.00 96.75 134 ALA A O 1
ATOM 1068 N N . LEU A 1 135 ? 15.337 -9.667 -29.467 1.00 96.75 135 LEU A N 1
ATOM 1069 C CA . LEU A 1 135 ? 16.123 -10.890 -29.655 1.00 96.75 135 LEU A CA 1
ATOM 1070 C C . LEU A 1 135 ? 15.591 -11.726 -30.822 1.00 96.75 135 LEU A C 1
ATOM 1072 O O . LEU A 1 135 ? 16.355 -12.062 -31.723 1.00 96.75 135 LEU A O 1
ATOM 1076 N N . ARG A 1 136 ? 14.273 -11.963 -30.887 1.00 96.38 136 ARG A N 1
ATOM 1077 C CA . ARG A 1 136 ? 13.655 -12.688 -32.013 1.00 96.38 136 ARG A CA 1
ATOM 1078 C C . ARG A 1 136 ? 13.903 -12.016 -33.364 1.00 96.38 136 ARG A C 1
ATOM 1080 O O . ARG A 1 136 ? 14.081 -12.695 -34.372 1.00 96.38 136 ARG A O 1
ATOM 1087 N N . ASN A 1 137 ? 13.926 -10.684 -33.405 1.00 96.06 137 ASN A N 1
ATOM 1088 C CA . ASN A 1 137 ? 14.227 -9.947 -34.634 1.00 96.06 137 ASN A CA 1
ATOM 1089 C C . ASN A 1 137 ? 15.693 -10.107 -35.075 1.00 96.06 137 ASN A C 1
ATOM 1091 O O . ASN A 1 137 ? 15.973 -10.009 -36.271 1.00 96.06 137 ASN A O 1
ATOM 1095 N N . LEU A 1 138 ? 16.610 -10.360 -34.138 1.00 95.88 138 LEU A N 1
ATOM 1096 C CA . LEU A 1 138 ? 18.036 -10.562 -34.405 1.00 95.88 138 LEU A CA 1
ATOM 1097 C C . LEU A 1 138 ? 18.382 -12.005 -34.805 1.00 95.88 138 LEU A C 1
ATOM 1099 O O . LEU A 1 138 ? 19.383 -12.197 -35.491 1.00 95.88 138 LEU A O 1
ATOM 1103 N N . GLU A 1 139 ? 17.530 -12.990 -34.502 1.00 95.81 139 GLU A N 1
ATOM 1104 C CA . GLU A 1 139 ? 17.765 -14.406 -34.842 1.00 95.81 139 GLU A CA 1
ATOM 1105 C C . GLU A 1 139 ? 17.991 -14.634 -36.345 1.00 95.81 139 GLU A C 1
ATOM 1107 O O . GLU A 1 139 ? 18.888 -15.373 -36.750 1.00 95.81 139 GLU A O 1
ATOM 1112 N N . ARG A 1 140 ? 17.177 -14.014 -37.212 1.00 95.88 140 ARG A N 1
ATOM 1113 C CA . ARG A 1 140 ? 17.302 -14.211 -38.666 1.00 95.88 140 ARG A CA 1
ATOM 1114 C C . ARG A 1 140 ? 18.583 -13.575 -39.232 1.00 95.88 140 ARG A C 1
ATOM 1116 O O . ARG A 1 140 ? 19.267 -14.266 -39.988 1.00 95.88 140 ARG A O 1
ATOM 1123 N N . PRO A 1 141 ? 18.916 -12.305 -38.928 1.00 95.06 141 PRO A N 1
ATOM 1124 C CA . PRO A 1 141 ? 20.211 -11.727 -39.283 1.00 95.06 141 PRO A CA 1
ATOM 1125 C C . PRO A 1 141 ? 21.401 -12.534 -38.756 1.00 95.06 141 PRO A C 1
ATOM 1127 O O . PRO A 1 141 ? 22.335 -12.775 -39.514 1.00 95.06 141 PRO A O 1
ATOM 1130 N N . GLU A 1 142 ? 21.352 -13.003 -37.508 1.00 94.81 142 GLU A N 1
ATOM 1131 C CA . GLU A 1 142 ? 22.404 -13.838 -36.920 1.00 94.81 142 GLU A CA 1
ATOM 1132 C C . GLU A 1 142 ? 22.598 -15.135 -37.718 1.00 94.81 142 GLU A C 1
ATOM 1134 O O . GLU A 1 142 ? 23.705 -15.425 -38.165 1.00 94.81 142 GLU A O 1
ATOM 1139 N N . GLN A 1 143 ? 21.514 -15.868 -38.000 1.00 95.69 143 GLN A N 1
ATOM 1140 C CA . GLN A 1 143 ? 21.559 -17.082 -38.826 1.00 95.69 143 GLN A CA 1
ATOM 1141 C C . GLN A 1 143 ? 22.078 -16.810 -40.241 1.00 95.69 143 GLN A C 1
ATOM 1143 O O . GLN A 1 143 ? 22.782 -17.637 -40.820 1.00 95.69 143 GLN A O 1
ATOM 1148 N N . PHE A 1 144 ? 21.713 -15.669 -40.827 1.00 95.81 144 PHE A N 1
ATOM 1149 C CA . PHE A 1 144 ? 22.210 -15.268 -42.138 1.00 95.81 144 PHE A CA 1
ATOM 1150 C C . PHE A 1 144 ? 23.725 -15.035 -42.116 1.00 95.81 144 PHE A C 1
ATOM 1152 O O . PHE A 1 144 ? 24.424 -15.556 -42.983 1.00 95.81 144 PHE A O 1
ATOM 1159 N N . LEU A 1 145 ? 24.232 -14.293 -41.128 1.00 95.06 145 LEU A N 1
ATOM 1160 C CA . LEU A 1 145 ? 25.663 -14.019 -40.996 1.00 95.06 145 LEU A CA 1
ATOM 1161 C C . LEU A 1 145 ? 26.454 -15.289 -40.672 1.00 95.06 145 LEU A C 1
ATOM 1163 O O . LEU A 1 145 ? 27.507 -15.501 -41.264 1.00 95.06 145 LEU A O 1
ATOM 1167 N N . ALA A 1 146 ? 25.916 -16.170 -39.824 1.00 93.88 146 ALA A N 1
ATOM 1168 C CA . ALA A 1 146 ? 26.506 -17.479 -39.555 1.00 93.88 146 ALA A CA 1
ATOM 1169 C C . ALA A 1 146 ? 26.678 -18.292 -40.849 1.00 93.88 146 ALA A C 1
ATOM 1171 O O . ALA A 1 146 ? 27.772 -18.763 -41.151 1.00 93.88 146 ALA A O 1
ATOM 1172 N N . ARG A 1 147 ? 25.630 -18.368 -41.683 1.00 95.06 147 ARG A N 1
ATOM 1173 C CA . ARG A 1 147 ? 25.718 -19.013 -43.004 1.00 95.06 147 ARG A CA 1
ATOM 1174 C C . ARG A 1 147 ? 26.713 -18.316 -43.926 1.00 95.06 147 ARG A C 1
ATOM 1176 O O . ARG A 1 147 ? 27.384 -18.989 -44.699 1.00 95.06 147 ARG A O 1
ATOM 1183 N N . ALA A 1 148 ? 26.808 -16.990 -43.888 1.00 93.44 148 ALA A N 1
ATOM 1184 C CA . ALA A 1 148 ? 27.783 -16.264 -44.695 1.00 93.44 148 ALA A CA 1
ATOM 1185 C C . ALA A 1 148 ? 29.225 -16.648 -44.318 1.00 93.44 148 ALA A C 1
ATOM 1187 O O . ALA A 1 148 ? 30.027 -16.858 -45.224 1.00 93.44 148 ALA A O 1
ATOM 1188 N N . CYS A 1 149 ? 29.526 -16.813 -43.023 1.00 93.06 149 CYS A N 1
ATOM 1189 C CA . CYS A 1 149 ? 30.811 -17.345 -42.554 1.00 93.06 149 CYS A CA 1
ATOM 1190 C C . CYS A 1 149 ? 31.051 -18.778 -43.052 1.00 93.06 149 CYS A C 1
ATOM 1192 O O . CYS A 1 149 ? 32.122 -19.068 -43.566 1.00 93.06 149 CYS A O 1
ATOM 1194 N N . GLU A 1 150 ? 30.047 -19.660 -42.983 1.00 92.31 150 GLU A N 1
ATOM 1195 C CA . GLU A 1 150 ? 30.176 -21.052 -43.454 1.00 92.31 150 GLU A CA 1
ATOM 1196 C C . GLU A 1 150 ? 30.532 -21.165 -44.946 1.00 92.31 150 GLU A C 1
ATOM 1198 O O . GLU A 1 150 ? 31.195 -22.116 -45.352 1.00 92.31 150 GLU A O 1
ATOM 1203 N N . HIS A 1 151 ? 30.074 -20.221 -45.774 1.00 90.94 151 HIS A N 1
ATOM 1204 C CA . HIS A 1 151 ? 30.258 -20.262 -47.229 1.00 90.94 151 HIS A CA 1
ATOM 1205 C C . HIS A 1 151 ? 31.423 -19.393 -47.728 1.00 90.94 151 HIS A C 1
ATOM 1207 O O . HIS A 1 151 ? 31.693 -19.380 -48.930 1.00 90.94 151 HIS A O 1
ATOM 1213 N N . SER A 1 152 ? 32.080 -18.630 -46.851 1.00 89.56 152 SER A N 1
ATOM 1214 C CA . SER A 1 152 ? 33.118 -17.670 -47.227 1.00 89.56 152 SER A CA 1
ATOM 1215 C C . SER A 1 152 ? 34.399 -17.899 -46.436 1.00 89.56 152 SER A C 1
ATOM 1217 O O . SER A 1 152 ? 34.480 -17.531 -45.270 1.00 89.56 152 SER A O 1
ATOM 1219 N N . ASP A 1 153 ? 35.460 -18.315 -47.125 1.00 88.44 153 ASP A N 1
ATOM 1220 C CA . ASP A 1 153 ? 36.796 -18.495 -46.532 1.00 88.44 153 ASP A CA 1
ATOM 1221 C C . ASP A 1 153 ? 37.451 -17.176 -46.059 1.00 88.44 153 ASP A C 1
ATOM 1223 O O . ASP A 1 153 ? 38.492 -17.184 -45.407 1.00 88.44 153 ASP A O 1
ATOM 1227 N N . TYR A 1 154 ? 36.871 -16.020 -46.406 1.00 87.88 154 TYR A N 1
ATOM 1228 C CA . TYR A 1 154 ? 37.402 -14.696 -46.059 1.00 87.88 154 TYR A CA 1
ATOM 1229 C C . TYR A 1 154 ? 37.092 -14.232 -44.632 1.00 87.88 154 TYR A C 1
ATOM 1231 O O . TYR A 1 154 ? 37.699 -13.259 -44.179 1.00 87.88 154 TYR A O 1
ATOM 1239 N N . PHE A 1 155 ? 36.127 -14.854 -43.951 1.00 90.56 155 PHE A N 1
ATOM 1240 C CA . PHE A 1 155 ? 35.660 -14.405 -42.641 1.00 90.56 155 PHE A CA 1
ATOM 1241 C C . PHE A 1 155 ? 35.640 -15.572 -41.658 1.00 90.56 155 PHE A C 1
ATOM 1243 O O . PHE A 1 155 ? 34.922 -16.542 -41.865 1.00 90.56 155 PHE A O 1
ATOM 1250 N N . GLU A 1 156 ? 36.416 -15.451 -40.581 1.00 89.62 156 GLU A N 1
ATOM 1251 C CA . GLU A 1 156 ? 36.544 -16.489 -39.548 1.00 89.62 156 GLU A CA 1
ATOM 1252 C C . GLU A 1 156 ? 35.309 -16.552 -38.637 1.00 89.62 156 GLU A C 1
ATOM 1254 O O . GLU A 1 156 ? 34.867 -17.633 -38.255 1.00 89.62 156 GLU A O 1
ATOM 1259 N N . ASP A 1 157 ? 34.732 -15.394 -38.311 1.00 92.44 157 ASP A N 1
ATOM 1260 C CA . ASP A 1 157 ? 33.564 -15.255 -37.449 1.00 92.44 157 ASP A CA 1
ATOM 1261 C C . ASP A 1 157 ? 32.644 -14.105 -37.900 1.00 92.44 157 ASP A C 1
ATOM 1263 O O . ASP A 1 157 ? 32.981 -13.274 -38.753 1.00 92.44 157 ASP A O 1
ATOM 1267 N N . ILE A 1 158 ? 31.442 -14.064 -37.317 1.00 93.25 158 ILE A N 1
ATOM 1268 C CA . ILE A 1 158 ? 30.449 -13.005 -37.560 1.00 93.25 158 ILE A CA 1
ATOM 1269 C C . ILE A 1 158 ? 31.047 -11.638 -37.197 1.00 93.25 158 ILE A C 1
ATOM 1271 O O . ILE A 1 158 ? 30.820 -10.651 -37.898 1.00 93.25 158 ILE A O 1
ATOM 1275 N N . GLU A 1 159 ? 31.850 -11.570 -36.133 1.00 94.44 159 GLU A N 1
ATOM 1276 C CA . GLU A 1 159 ? 32.463 -10.327 -35.672 1.00 94.44 159 GLU A CA 1
ATOM 1277 C C . GLU A 1 159 ? 33.433 -9.738 -36.713 1.00 94.44 159 GLU A C 1
ATOM 1279 O O . GLU A 1 159 ? 33.455 -8.525 -36.920 1.00 94.44 159 GLU A O 1
ATOM 1284 N N . ALA A 1 160 ? 34.183 -10.566 -37.447 1.00 93.62 160 ALA A N 1
ATOM 1285 C CA . ALA A 1 160 ? 35.041 -10.127 -38.544 1.00 93.62 160 ALA A CA 1
ATOM 1286 C C . ALA A 1 160 ? 34.242 -9.495 -39.690 1.00 93.62 160 ALA A C 1
ATOM 1288 O O . ALA A 1 160 ? 34.683 -8.484 -40.250 1.00 93.62 160 ALA A O 1
ATOM 1289 N N . ILE A 1 161 ? 33.063 -10.041 -40.010 1.00 94.69 161 ILE A N 1
ATOM 1290 C CA . ILE A 1 161 ? 32.150 -9.445 -40.997 1.00 94.69 161 ILE A CA 1
ATOM 1291 C C . ILE A 1 161 ? 31.687 -8.068 -40.511 1.00 94.69 161 ILE A C 1
ATOM 1293 O O . ILE A 1 161 ? 31.769 -7.098 -41.267 1.00 94.69 161 ILE A O 1
ATOM 1297 N N . LEU A 1 162 ? 31.250 -7.967 -39.252 1.00 95.06 162 LEU A N 1
ATOM 1298 C CA . LEU A 1 162 ? 30.758 -6.716 -38.669 1.00 95.06 162 LEU A CA 1
ATOM 1299 C C . LEU A 1 162 ? 31.849 -5.637 -38.630 1.00 95.06 162 LEU A C 1
ATOM 1301 O O . LEU A 1 162 ? 31.638 -4.547 -39.155 1.00 95.06 162 LEU A O 1
ATOM 1305 N N . ARG A 1 163 ? 33.054 -5.957 -38.143 1.00 95.19 163 ARG A N 1
ATOM 1306 C CA . ARG A 1 163 ? 34.192 -5.018 -38.137 1.00 95.19 163 ARG A CA 1
ATOM 1307 C C . ARG A 1 163 ? 34.546 -4.539 -39.544 1.00 95.19 163 ARG A C 1
ATOM 1309 O O . ARG A 1 163 ? 34.826 -3.361 -39.760 1.00 95.19 163 ARG A O 1
ATOM 1316 N N . ARG A 1 164 ? 34.537 -5.436 -40.539 1.00 94.75 164 ARG A N 1
ATOM 1317 C CA . ARG A 1 164 ? 34.800 -5.046 -41.931 1.00 94.75 164 ARG A CA 1
ATOM 1318 C C . ARG A 1 164 ? 33.704 -4.131 -42.469 1.00 94.75 164 ARG A C 1
ATOM 1320 O O . ARG A 1 164 ? 34.022 -3.171 -43.171 1.00 94.75 164 ARG A O 1
ATOM 1327 N N . HIS A 1 165 ? 32.446 -4.431 -42.161 1.00 95.31 165 HIS A N 1
ATOM 1328 C CA . HIS A 1 165 ? 31.312 -3.595 -42.529 1.00 95.31 165 HIS A CA 1
ATOM 1329 C C . HIS A 1 165 ? 31.436 -2.194 -41.924 1.00 95.31 165 HIS A C 1
ATOM 1331 O O . HIS A 1 165 ? 31.328 -1.223 -42.661 1.00 95.31 165 HIS A O 1
ATOM 1337 N N . GLU A 1 166 ? 31.773 -2.076 -40.638 1.00 96.75 166 GLU A N 1
ATOM 1338 C CA . GLU A 1 166 ? 31.989 -0.788 -39.964 1.00 96.75 166 GLU A CA 1
ATOM 1339 C C . GLU A 1 166 ? 33.067 0.059 -40.656 1.00 96.75 166 GLU A C 1
ATOM 1341 O O . GLU A 1 166 ? 32.855 1.240 -40.932 1.00 96.75 166 GLU A O 1
ATOM 1346 N N . VAL A 1 167 ? 34.208 -0.543 -41.012 1.00 96.75 167 VAL A N 1
ATOM 1347 C CA . VAL A 1 167 ? 35.272 0.161 -41.752 1.00 96.75 167 VAL A CA 1
ATOM 1348 C C . VAL A 1 167 ? 34.787 0.601 -43.138 1.00 96.75 167 VAL A C 1
ATOM 1350 O O . VAL A 1 167 ? 35.097 1.707 -43.590 1.00 96.75 167 VAL A O 1
ATOM 1353 N N . LEU A 1 168 ? 34.023 -0.242 -43.836 1.00 97.50 168 LEU A N 1
ATOM 1354 C CA . LEU A 1 168 ? 33.469 0.095 -45.149 1.00 97.50 168 LEU A CA 1
ATOM 1355 C C . LEU A 1 168 ? 32.418 1.205 -45.062 1.00 97.50 168 LEU A C 1
ATOM 1357 O O . LEU A 1 168 ? 32.424 2.102 -45.900 1.00 97.50 168 LEU A O 1
ATOM 1361 N N . GLU A 1 169 ? 31.560 1.194 -44.047 1.00 97.88 169 GLU A N 1
ATOM 1362 C CA . GLU A 1 169 ? 30.595 2.266 -43.819 1.00 97.88 169 GLU A CA 1
ATOM 1363 C C . GLU A 1 169 ? 31.280 3.582 -43.465 1.00 97.88 169 GLU A C 1
ATOM 1365 O O . GLU A 1 169 ? 30.942 4.611 -44.050 1.00 97.88 169 GLU A O 1
ATOM 1370 N N . ALA A 1 170 ? 32.278 3.560 -42.577 1.00 97.56 170 ALA A N 1
ATOM 1371 C CA . ALA A 1 170 ? 33.041 4.751 -42.216 1.00 97.56 170 ALA A CA 1
ATOM 1372 C C . ALA A 1 170 ? 33.750 5.352 -43.440 1.00 97.56 170 ALA A C 1
ATOM 1374 O O . ALA A 1 170 ? 33.599 6.535 -43.741 1.00 97.56 170 ALA A O 1
ATOM 1375 N N . THR A 1 171 ? 34.453 4.521 -44.217 1.00 97.38 171 THR A N 1
ATOM 1376 C CA . THR A 1 171 ? 35.124 4.980 -45.444 1.00 97.38 171 THR A CA 1
ATOM 1377 C C . THR A 1 171 ? 34.134 5.472 -46.499 1.00 97.38 171 THR A C 1
ATOM 1379 O O . THR A 1 171 ? 34.401 6.466 -47.174 1.00 97.38 171 THR A O 1
ATOM 1382 N N . HIS A 1 172 ? 32.973 4.831 -46.635 1.00 97.69 172 HIS A N 1
ATOM 1383 C CA . HIS A 1 172 ? 31.910 5.291 -47.524 1.00 97.69 172 HIS A CA 1
ATOM 1384 C C . HIS A 1 172 ? 31.348 6.651 -47.085 1.00 97.69 172 HIS A C 1
ATOM 1386 O O . HIS A 1 172 ? 31.188 7.542 -47.922 1.00 97.69 172 HIS A O 1
ATOM 1392 N N . ALA A 1 173 ? 31.108 6.847 -45.787 1.00 97.69 173 ALA A N 1
ATOM 1393 C CA . ALA A 1 173 ? 30.659 8.120 -45.232 1.00 97.69 173 ALA A CA 1
ATOM 1394 C C . ALA A 1 173 ? 31.685 9.241 -45.473 1.00 97.69 173 ALA A C 1
ATOM 1396 O O . ALA A 1 173 ? 31.312 10.320 -45.940 1.00 97.69 173 ALA A O 1
ATOM 1397 N N . ASP A 1 174 ? 32.974 8.969 -45.256 1.00 97.62 174 ASP A N 1
ATOM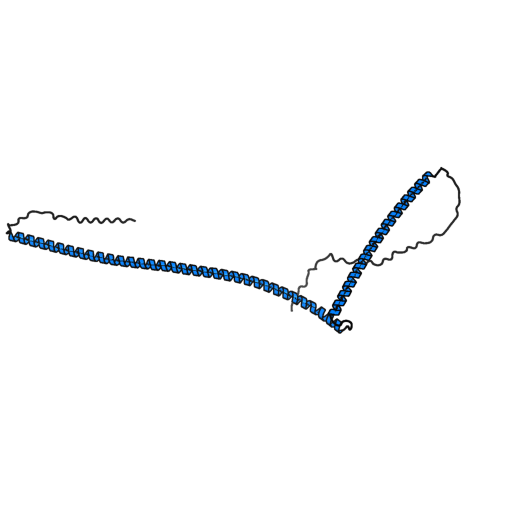 1398 C CA . ASP A 1 174 ? 34.062 9.914 -45.529 1.00 97.62 174 ASP A CA 1
ATOM 1399 C C . ASP A 1 174 ? 34.142 10.282 -47.012 1.00 97.62 174 ASP A C 1
ATOM 1401 O O . ASP A 1 174 ? 34.310 11.451 -47.371 1.00 97.62 174 ASP A O 1
ATOM 1405 N N . LEU A 1 175 ? 34.000 9.297 -47.902 1.00 97.75 175 LEU A N 1
ATOM 1406 C CA . LEU A 1 175 ? 33.976 9.538 -49.343 1.00 97.75 175 LEU A CA 1
ATOM 1407 C C . LEU A 1 175 ? 32.780 10.405 -49.741 1.00 97.75 175 LEU A C 1
ATOM 1409 O O . LEU A 1 175 ? 32.959 11.363 -50.493 1.00 97.75 175 LEU A O 1
ATOM 1413 N N . LEU A 1 176 ? 31.588 10.132 -49.207 1.00 97.81 176 LEU A N 1
ATOM 1414 C CA . LEU A 1 176 ? 30.404 10.957 -49.450 1.00 97.81 176 LEU A CA 1
ATOM 1415 C C . LEU A 1 176 ? 30.590 12.390 -48.941 1.00 97.81 176 LEU A C 1
ATOM 1417 O O . LEU A 1 176 ? 30.229 13.335 -49.643 1.00 97.81 176 LEU A O 1
ATOM 1421 N N . ALA A 1 177 ? 31.173 12.569 -47.755 1.00 97.38 177 ALA A N 1
ATOM 1422 C CA . ALA A 1 177 ? 31.480 13.891 -47.217 1.00 97.38 177 ALA A CA 1
ATOM 1423 C C . ALA A 1 177 ? 32.468 14.643 -48.120 1.00 97.38 177 ALA A C 1
ATOM 1425 O O . ALA A 1 177 ? 32.223 15.790 -48.491 1.00 97.38 177 ALA A O 1
ATOM 1426 N N . ARG A 1 178 ? 33.539 13.974 -48.565 1.00 97.25 178 ARG A N 1
ATOM 1427 C CA . ARG A 1 178 ? 34.529 14.552 -49.487 1.00 97.25 178 ARG A CA 1
ATOM 1428 C C . ARG A 1 178 ? 33.922 14.950 -50.826 1.00 97.25 178 ARG A C 1
ATOM 1430 O O . ARG A 1 178 ? 34.272 16.005 -51.352 1.00 97.25 178 ARG A O 1
ATOM 1437 N N . VAL A 1 179 ? 33.031 14.127 -51.378 1.00 97.56 179 VAL A N 1
ATOM 1438 C CA . VAL A 1 179 ? 32.310 14.451 -52.617 1.00 97.56 179 VAL A CA 1
ATOM 1439 C C . VAL A 1 179 ? 31.465 15.705 -52.415 1.00 97.56 179 VAL A C 1
ATOM 1441 O O 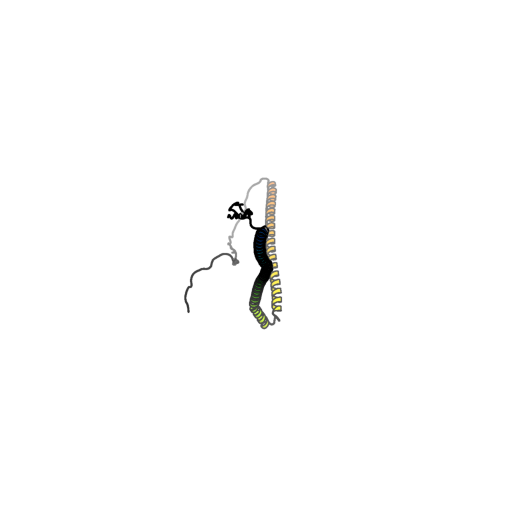. VAL A 1 179 ? 31.624 16.648 -53.185 1.00 97.56 179 VAL A O 1
ATOM 1444 N N . LYS A 1 180 ? 30.667 15.775 -51.342 1.00 97.25 180 LYS A N 1
ATOM 1445 C CA . LYS A 1 180 ? 29.855 16.962 -51.025 1.00 97.25 180 LYS A CA 1
ATOM 1446 C C . LYS A 1 180 ? 30.704 18.226 -50.897 1.00 97.25 180 LYS A C 1
ATOM 1448 O O . LYS A 1 180 ? 30.423 19.221 -51.556 1.00 97.25 180 LYS A O 1
ATOM 1453 N N . THR A 1 181 ? 31.794 18.177 -50.130 1.00 97.19 181 THR A N 1
ATOM 1454 C CA . THR A 1 181 ? 32.700 19.327 -49.989 1.00 97.19 181 THR A CA 1
ATOM 1455 C C . THR A 1 181 ? 33.333 19.722 -51.325 1.00 97.19 181 THR A C 1
ATOM 1457 O O . THR A 1 181 ? 33.465 20.906 -51.625 1.00 97.19 181 THR A O 1
ATOM 1460 N N . SER A 1 182 ? 33.713 18.756 -52.165 1.00 96.44 182 SER A N 1
ATOM 1461 C CA . SER A 1 182 ? 34.243 19.039 -53.504 1.00 96.44 182 SER A CA 1
ATOM 1462 C C . SER A 1 182 ? 33.201 19.704 -54.411 1.00 96.44 182 SER A C 1
ATOM 1464 O O . SER A 1 182 ? 33.539 20.596 -55.196 1.00 96.44 182 SER A O 1
ATOM 1466 N N . GLU A 1 183 ? 31.940 19.278 -54.332 1.00 96.81 183 GLU A N 1
ATOM 1467 C CA . GLU A 1 183 ? 30.829 19.886 -55.068 1.00 96.81 183 GLU A CA 1
ATOM 1468 C C . GLU A 1 183 ? 30.594 21.330 -54.611 1.00 96.81 183 GLU A C 1
ATOM 1470 O O . GLU A 1 183 ? 30.560 22.232 -55.451 1.00 96.81 183 GLU A O 1
ATOM 1475 N N . GLU A 1 184 ? 30.546 21.576 -53.301 1.00 96.94 184 GLU A N 1
ATOM 1476 C CA . GLU A 1 184 ? 30.427 22.917 -52.711 1.00 96.94 184 GLU A CA 1
ATOM 1477 C C . GLU A 1 184 ? 31.578 23.835 -53.145 1.00 96.94 184 GLU A C 1
ATOM 1479 O O . GLU A 1 184 ? 31.344 24.941 -53.633 1.00 96.94 184 GLU A O 1
ATOM 1484 N N . GLN A 1 185 ? 32.824 23.359 -53.071 1.00 96.62 185 GLN A N 1
ATOM 1485 C CA . GLN A 1 185 ? 33.996 24.108 -53.538 1.00 96.62 185 GLN A CA 1
ATOM 1486 C C . GLN A 1 185 ? 33.935 24.413 -55.038 1.00 96.62 185 GLN A C 1
ATOM 1488 O O . GLN A 1 185 ? 34.396 25.462 -55.485 1.00 96.62 185 GLN A O 1
ATOM 1493 N N . THR A 1 186 ? 33.395 23.497 -55.842 1.00 96.25 186 THR A N 1
ATOM 1494 C CA . THR A 1 186 ? 33.238 23.711 -57.285 1.00 96.25 186 THR A CA 1
ATOM 1495 C C . THR A 1 186 ? 32.189 24.782 -57.567 1.00 96.25 186 THR A C 1
ATOM 1497 O O . THR A 1 186 ? 32.390 25.606 -58.460 1.00 96.25 186 THR A O 1
ATOM 1500 N N . LEU A 1 187 ? 31.090 24.799 -56.809 1.00 96.12 187 LEU A N 1
ATOM 1501 C CA . LEU A 1 187 ? 30.070 25.844 -56.898 1.00 96.12 187 LEU A CA 1
ATOM 1502 C C . LEU A 1 187 ? 30.639 27.208 -56.492 1.00 96.12 187 LEU A C 1
ATOM 1504 O O . LEU A 1 187 ? 30.513 28.155 -57.265 1.00 96.12 187 LEU A O 1
ATOM 1508 N N . GLN A 1 188 ? 31.361 27.281 -55.371 1.00 96.25 188 GLN A N 1
ATOM 1509 C CA . GLN A 1 188 ? 32.029 28.507 -54.919 1.00 96.25 188 GLN A CA 1
ATOM 1510 C C . GLN A 1 188 ? 33.010 29.039 -55.969 1.00 96.25 188 GLN A C 1
ATOM 1512 O O . GLN A 1 188 ? 32.909 30.190 -56.386 1.00 96.25 188 GLN A O 1
ATOM 1517 N N . ARG A 1 189 ? 33.899 28.188 -56.504 1.00 95.88 189 ARG A N 1
ATOM 1518 C CA . ARG A 1 189 ? 34.829 28.595 -57.573 1.00 95.88 189 ARG A CA 1
ATOM 1519 C C . ARG A 1 189 ? 34.102 29.071 -58.832 1.00 95.88 189 ARG A C 1
ATOM 1521 O O . ARG A 1 189 ? 34.584 29.972 -59.514 1.00 95.88 189 ARG A O 1
ATOM 1528 N N . ARG A 1 190 ? 32.954 28.476 -59.181 1.00 95.75 190 ARG A N 1
ATOM 1529 C CA . ARG A 1 190 ? 32.133 28.932 -60.318 1.00 95.75 190 ARG A CA 1
ATOM 1530 C C . ARG A 1 190 ? 31.538 30.315 -60.066 1.00 95.75 190 ARG A C 1
ATOM 1532 O O . ARG A 1 190 ? 31.541 31.129 -60.988 1.00 95.75 190 ARG A O 1
ATOM 1539 N N . GLU A 1 191 ? 31.065 30.588 -58.854 1.00 96.31 191 GLU A N 1
ATOM 1540 C CA . GLU A 1 191 ? 30.586 31.917 -58.457 1.00 96.31 191 GLU A CA 1
ATOM 1541 C C . GLU A 1 191 ? 31.719 32.950 -58.472 1.00 96.31 191 GLU A C 1
ATOM 1543 O O . GLU A 1 191 ? 31.575 34.001 -59.094 1.00 96.31 191 GLU A O 1
ATOM 1548 N N . GLU A 1 192 ? 32.884 32.632 -57.905 1.00 96.38 192 GLU A N 1
ATOM 1549 C CA . GLU A 1 192 ? 34.071 33.498 -57.933 1.00 96.38 192 GLU A CA 1
ATOM 1550 C C . GLU A 1 192 ? 34.520 33.822 -59.368 1.00 96.38 192 GLU A C 1
ATOM 1552 O O . GLU A 1 192 ? 34.795 34.978 -59.709 1.00 96.38 192 GLU A O 1
ATOM 1557 N N . LEU A 1 193 ? 34.559 32.817 -60.250 1.00 95.94 193 LEU A N 1
ATOM 1558 C CA . LEU A 1 193 ? 34.859 33.008 -61.672 1.00 95.94 193 LEU A CA 1
ATOM 1559 C C . LEU A 1 193 ? 33.821 33.900 -62.361 1.00 95.94 193 LEU A C 1
ATOM 1561 O O . LEU A 1 193 ? 34.164 34.719 -63.215 1.00 95.94 193 LEU A O 1
ATOM 1565 N N . HIS A 1 194 ? 32.549 33.758 -62.007 1.00 95.81 194 HIS A N 1
ATOM 1566 C CA . HIS A 1 194 ? 31.487 34.587 -62.557 1.00 95.81 194 HIS A CA 1
ATOM 1567 C C . HIS A 1 194 ? 31.607 36.050 -62.104 1.00 95.81 194 HIS A C 1
ATOM 1569 O O . HIS A 1 194 ? 31.514 36.955 -62.936 1.00 95.81 194 HIS A O 1
ATOM 1575 N N . GLU A 1 195 ? 31.886 36.295 -60.824 1.00 95.94 195 GLU A N 1
ATOM 1576 C CA . GLU A 1 195 ? 32.058 37.648 -60.288 1.00 95.94 195 GLU A CA 1
ATOM 1577 C C . GLU A 1 195 ? 33.323 38.331 -60.820 1.00 95.94 195 GLU A C 1
ATOM 1579 O O . GLU A 1 195 ? 33.275 39.483 -61.257 1.00 95.94 195 GLU A O 1
ATOM 1584 N N . THR A 1 196 ? 34.449 37.618 -60.903 1.00 95.62 196 THR A N 1
ATOM 1585 C CA . THR A 1 196 ? 35.673 38.147 -61.535 1.00 95.62 196 THR A CA 1
ATOM 1586 C C . THR A 1 196 ? 35.469 38.452 -63.022 1.00 95.62 196 THR A C 1
ATOM 1588 O O . THR A 1 196 ? 35.925 39.492 -63.511 1.00 95.62 196 THR A O 1
ATOM 1591 N N . ARG A 1 197 ? 34.723 37.614 -63.754 1.00 95.62 197 ARG A N 1
ATOM 1592 C CA . ARG A 1 197 ? 34.349 37.873 -65.153 1.00 95.62 197 ARG A CA 1
ATOM 1593 C C . ARG A 1 197 ? 33.471 39.117 -65.299 1.00 95.62 197 ARG A C 1
ATOM 1595 O O . ARG A 1 197 ? 33.737 39.944 -66.167 1.00 95.62 197 ARG A O 1
ATOM 1602 N N . LYS A 1 198 ? 32.456 39.289 -64.448 1.00 95.56 198 LYS A N 1
ATOM 1603 C CA . LYS A 1 198 ? 31.641 40.516 -64.418 1.00 95.56 198 LYS A CA 1
ATOM 1604 C C . LYS A 1 198 ? 32.484 41.751 -64.115 1.00 95.56 198 LYS A C 1
ATOM 1606 O O . LYS A 1 198 ? 32.328 42.774 -64.784 1.00 95.56 198 LYS A O 1
ATOM 1611 N N . ARG A 1 199 ? 33.384 41.665 -63.129 1.00 94.19 199 ARG A N 1
ATOM 1612 C CA . ARG A 1 199 ? 34.259 42.776 -62.733 1.00 94.19 199 ARG A CA 1
ATOM 1613 C C . ARG A 1 199 ? 35.156 43.203 -63.888 1.00 94.19 199 ARG A C 1
ATOM 1615 O O . ARG A 1 199 ? 35.137 44.367 -64.266 1.00 94.19 199 ARG A O 1
ATOM 1622 N N . THR A 1 200 ? 35.859 42.257 -64.507 1.00 93.44 200 THR A N 1
ATOM 1623 C CA . THR A 1 200 ? 36.738 42.527 -65.658 1.00 93.44 200 THR A CA 1
ATOM 1624 C C . THR A 1 200 ? 35.973 43.039 -66.878 1.00 93.44 200 THR A C 1
ATOM 1626 O O . THR A 1 200 ? 36.449 43.951 -67.549 1.00 93.44 200 THR A O 1
ATOM 1629 N N . GLN A 1 201 ? 34.763 42.537 -67.151 1.00 93.38 201 GLN A N 1
ATOM 1630 C CA . GLN A 1 201 ? 33.901 43.089 -68.201 1.00 93.38 201 GLN A CA 1
ATOM 1631 C C . GLN A 1 201 ? 33.507 44.541 -67.903 1.00 93.38 201 GLN A C 1
ATOM 1633 O O . GLN A 1 201 ? 33.552 45.388 -68.793 1.00 93.38 201 GLN A O 1
ATOM 1638 N N . THR A 1 202 ? 33.158 44.844 -66.653 1.00 92.88 202 THR A N 1
ATOM 1639 C CA . THR A 1 202 ? 32.822 46.207 -66.221 1.00 92.88 202 THR A CA 1
ATOM 1640 C C . THR A 1 202 ? 34.035 47.133 -66.332 1.00 92.88 202 THR A C 1
ATOM 1642 O O . THR A 1 202 ? 33.932 48.209 -66.912 1.00 92.88 202 THR A O 1
ATOM 1645 N N . GLU A 1 203 ? 35.206 46.700 -65.857 1.00 92.94 203 GLU A N 1
ATOM 1646 C CA . GLU A 1 203 ? 36.477 47.420 -66.006 1.00 92.94 203 GLU A CA 1
ATOM 1647 C C . GLU A 1 203 ? 36.811 47.672 -67.485 1.00 92.94 203 GLU A C 1
ATOM 1649 O O . GLU A 1 203 ? 37.199 48.782 -67.848 1.00 92.94 203 GLU A O 1
ATOM 1654 N N . ALA A 1 204 ? 36.612 46.680 -68.359 1.00 91.88 204 ALA A N 1
ATOM 1655 C CA . ALA A 1 204 ? 36.812 46.825 -69.798 1.00 91.88 204 ALA A CA 1
ATOM 1656 C C . ALA A 1 204 ? 35.865 47.871 -70.407 1.00 91.88 204 ALA A C 1
ATOM 1658 O O . ALA A 1 204 ? 36.315 48.701 -71.196 1.00 91.88 204 ALA A O 1
ATOM 1659 N N . LEU A 1 205 ? 34.585 47.889 -70.013 1.00 90.88 205 LEU A N 1
ATOM 1660 C CA . LEU A 1 205 ? 33.623 48.912 -70.444 1.00 90.88 205 LEU A CA 1
ATOM 1661 C C . LEU A 1 205 ? 34.005 50.313 -69.943 1.00 90.88 205 LEU A C 1
ATOM 1663 O O . LEU A 1 205 ? 33.927 51.280 -70.704 1.00 90.88 205 LEU A O 1
ATOM 1667 N N . VAL A 1 206 ? 34.461 50.440 -68.693 1.00 92.00 206 VAL A N 1
ATOM 1668 C CA . VAL A 1 206 ? 34.952 51.711 -68.132 1.00 92.00 206 VAL A CA 1
ATOM 1669 C C . VAL A 1 206 ? 36.192 52.189 -68.886 1.00 92.00 206 VAL A C 1
ATOM 1671 O O . VAL A 1 206 ? 36.256 53.348 -69.289 1.00 92.00 206 VAL A O 1
ATOM 1674 N N . ASN A 1 207 ? 37.164 51.310 -69.134 1.00 88.56 207 ASN A N 1
ATOM 1675 C CA . ASN A 1 207 ? 38.365 51.640 -69.899 1.00 88.56 207 ASN A CA 1
ATOM 1676 C C . ASN A 1 207 ? 38.032 52.015 -71.347 1.00 88.56 207 ASN A C 1
ATOM 1678 O O . ASN A 1 207 ? 38.557 53.010 -71.839 1.00 88.56 207 ASN A O 1
ATOM 1682 N N . ALA A 1 208 ? 37.121 51.296 -72.009 1.00 87.56 208 ALA A N 1
ATOM 1683 C CA . ALA A 1 208 ? 36.632 51.653 -73.340 1.00 87.56 208 ALA A CA 1
ATOM 1684 C C . ALA A 1 208 ? 35.965 53.037 -73.343 1.00 87.56 208 ALA A C 1
ATOM 1686 O O . ALA A 1 208 ? 36.235 53.848 -74.226 1.00 87.56 208 ALA A O 1
ATOM 1687 N N . SER A 1 209 ? 35.170 53.345 -72.314 1.00 86.12 209 SER A N 1
ATOM 1688 C CA . SER A 1 209 ? 34.555 54.667 -72.138 1.00 86.12 209 SER A CA 1
ATOM 1689 C C . SER A 1 209 ? 35.608 55.765 -71.936 1.00 86.12 209 SER A C 1
ATOM 1691 O O . SER A 1 209 ? 35.506 56.833 -72.535 1.00 86.12 209 SER A O 1
ATOM 1693 N N . ARG A 1 210 ? 36.664 55.502 -71.151 1.00 87.56 210 ARG A N 1
ATOM 1694 C CA . ARG A 1 210 ? 37.800 56.425 -70.966 1.00 87.56 210 ARG A CA 1
ATOM 1695 C C . ARG A 1 210 ? 38.568 56.647 -72.269 1.00 87.56 210 ARG A C 1
ATOM 1697 O O . ARG A 1 210 ? 38.876 57.787 -72.596 1.00 87.56 210 ARG A O 1
ATOM 1704 N N . ILE A 1 211 ? 38.852 55.584 -73.024 1.00 83.75 211 ILE A N 1
ATOM 1705 C CA . ILE A 1 211 ? 39.505 55.670 -74.339 1.00 83.75 211 ILE A CA 1
ATOM 1706 C C . ILE A 1 211 ? 38.657 56.514 -75.293 1.00 83.75 211 ILE A C 1
ATOM 1708 O O . ILE A 1 211 ? 39.191 57.426 -75.917 1.00 83.75 211 ILE A O 1
ATOM 1712 N N . ALA A 1 212 ? 37.347 56.267 -75.360 1.00 78.44 212 ALA A N 1
ATOM 1713 C CA . ALA A 1 212 ? 36.434 57.065 -76.172 1.00 78.44 212 ALA A CA 1
ATOM 1714 C C . ALA A 1 212 ? 36.462 58.549 -75.764 1.00 78.44 212 ALA A C 1
ATOM 1716 O O . ALA A 1 212 ? 36.562 59.415 -76.628 1.00 78.44 212 ALA A O 1
ATOM 1717 N N . ALA A 1 213 ? 36.469 58.860 -74.464 1.00 78.50 213 ALA A N 1
ATOM 1718 C CA . ALA A 1 213 ? 36.592 60.237 -73.981 1.00 78.50 213 ALA A CA 1
ATOM 1719 C C . ALA A 1 213 ? 37.919 60.901 -74.404 1.00 78.50 213 ALA A C 1
ATOM 1721 O O . ALA A 1 213 ? 37.918 62.046 -74.854 1.00 78.50 213 ALA A O 1
ATOM 1722 N N . HIS A 1 214 ? 39.046 60.184 -74.330 1.00 73.44 214 HIS A N 1
ATOM 1723 C CA . HIS A 1 214 ? 40.338 60.686 -74.814 1.00 73.44 214 HIS A CA 1
ATOM 1724 C C . HIS A 1 214 ? 40.382 60.848 -76.345 1.00 73.44 214 HIS A C 1
ATOM 1726 O O . HIS A 1 214 ? 41.014 61.780 -76.837 1.00 73.44 214 HIS A O 1
ATOM 1732 N N . GLN A 1 215 ? 39.691 59.990 -77.101 1.00 65.56 215 GLN A N 1
ATOM 1733 C CA . GLN A 1 215 ? 39.575 60.098 -78.559 1.00 65.56 215 GLN A CA 1
ATOM 1734 C C . GLN A 1 215 ? 38.703 61.287 -78.984 1.00 65.56 215 GLN A C 1
ATOM 1736 O O . GLN A 1 215 ? 39.046 61.962 -79.947 1.00 65.56 215 GLN A O 1
ATOM 1741 N N . VAL A 1 216 ? 37.634 61.606 -78.243 1.00 59.59 216 VAL A N 1
ATOM 1742 C CA . VAL A 1 216 ? 36.781 62.784 -78.498 1.00 59.59 216 VAL A CA 1
ATOM 1743 C C . VAL A 1 216 ? 37.554 64.099 -78.333 1.00 59.59 216 VAL A C 1
ATOM 1745 O O . VAL A 1 216 ? 37.312 65.043 -79.079 1.00 59.59 216 VAL A O 1
ATOM 1748 N N . ILE A 1 217 ? 38.534 64.157 -77.425 1.00 55.72 217 ILE A N 1
ATOM 1749 C CA . ILE A 1 217 ? 39.399 65.338 -77.244 1.00 55.72 217 ILE A CA 1
ATOM 1750 C C . ILE A 1 217 ? 40.387 65.511 -78.421 1.00 55.72 217 ILE A C 1
ATOM 1752 O O . ILE A 1 217 ? 40.902 66.606 -78.630 1.00 55.72 217 ILE A O 1
ATOM 1756 N N . HIS A 1 218 ? 40.623 64.471 -79.231 1.00 47.75 218 HIS A N 1
ATOM 1757 C CA . HIS A 1 218 ? 41.657 64.460 -80.273 1.00 47.75 218 HIS A CA 1
ATOM 1758 C C . HIS A 1 218 ? 41.123 64.460 -81.723 1.00 47.75 218 HIS A C 1
ATOM 1760 O O . HIS A 1 218 ? 41.870 64.126 -82.647 1.00 47.75 218 HIS A O 1
ATOM 1766 N N . ILE A 1 219 ? 39.864 64.859 -81.953 1.00 42.09 219 ILE A N 1
ATOM 1767 C CA . ILE A 1 219 ? 39.303 65.036 -83.307 1.00 42.09 219 ILE A CA 1
ATOM 1768 C C . ILE A 1 219 ? 39.211 66.534 -83.657 1.00 42.09 219 ILE A C 1
ATOM 1770 O O . ILE A 1 219 ? 38.251 67.191 -83.252 1.00 42.09 219 ILE A O 1
ATOM 1774 N N . PRO A 1 220 ? 40.135 67.100 -84.462 1.00 39.75 220 PRO A N 1
ATOM 1775 C CA . PRO A 1 220 ? 39.808 68.232 -85.316 1.00 39.75 220 PRO A CA 1
ATOM 1776 C C . PRO A 1 220 ? 39.030 67.740 -86.549 1.00 39.75 220 PRO A C 1
ATOM 1778 O O . PRO A 1 220 ? 39.295 66.667 -87.093 1.00 39.75 220 PRO A O 1
ATOM 1781 N N . LEU A 1 221 ? 38.047 68.535 -86.980 1.00 45.66 221 LEU A N 1
ATOM 1782 C CA . LEU A 1 221 ? 37.207 68.278 -88.149 1.00 45.66 221 LEU A CA 1
ATOM 1783 C C . LEU A 1 221 ? 38.031 67.990 -89.419 1.00 45.66 221 LEU A C 1
ATOM 1785 O O . LEU A 1 221 ? 38.784 68.845 -89.879 1.00 45.66 221 LEU A O 1
ATOM 1789 N N . SER A 1 222 ? 37.785 66.839 -90.050 1.00 34.12 222 SER A N 1
ATOM 1790 C CA . SER A 1 222 ? 37.817 66.683 -91.514 1.00 34.12 222 SER A CA 1
ATOM 1791 C C . SER A 1 222 ? 37.233 65.338 -91.950 1.00 34.12 222 SER A C 1
ATOM 1793 O O . SER A 1 222 ? 37.878 64.298 -91.890 1.00 34.12 222 SER A O 1
ATOM 1795 N N . THR A 1 223 ? 36.003 65.370 -92.452 1.00 39.12 223 THR A N 1
ATOM 1796 C CA . THR A 1 223 ? 35.627 64.598 -93.653 1.00 39.12 223 THR A CA 1
ATOM 1797 C C . THR A 1 223 ? 36.217 65.312 -94.886 1.00 39.12 223 THR A C 1
ATOM 1799 O O . THR A 1 223 ? 36.335 66.536 -94.789 1.00 39.12 223 THR A O 1
ATOM 1802 N N . PRO A 1 224 ? 36.493 64.669 -96.052 1.00 48.38 224 PRO A N 1
ATOM 1803 C CA . PRO A 1 224 ? 35.727 63.537 -96.600 1.00 48.38 224 PRO A CA 1
ATOM 1804 C C . PRO A 1 224 ? 36.493 62.507 -97.497 1.00 48.38 224 PRO A C 1
ATOM 1806 O O . PRO A 1 224 ? 37.666 62.654 -97.810 1.00 48.38 224 PRO A O 1
ATOM 1809 N N . GLN A 1 225 ? 35.725 61.507 -97.964 1.00 35.56 225 GLN A N 1
ATOM 1810 C CA . GLN A 1 225 ? 35.722 60.861 -99.299 1.00 35.56 225 GLN A CA 1
ATOM 1811 C C . GLN A 1 225 ? 36.897 59.968 -99.805 1.00 35.56 225 GLN A C 1
ATOM 1813 O O . GLN A 1 225 ? 37.986 60.439 -100.097 1.00 35.56 225 GLN A O 1
ATOM 1818 N N . VAL A 1 226 ? 36.552 58.703 -100.126 1.00 37.94 226 VAL A N 1
ATOM 1819 C CA . VAL A 1 226 ? 36.694 57.986 -101.433 1.00 37.94 226 VAL A CA 1
A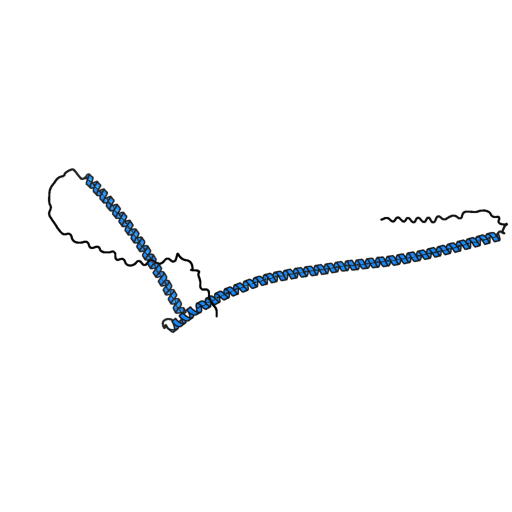TOM 1820 C C . VAL A 1 226 ? 37.212 56.532 -101.328 1.00 37.94 226 VAL A C 1
ATOM 1822 O O . VAL A 1 226 ? 38.352 56.274 -100.977 1.00 37.94 226 VAL A O 1
ATOM 1825 N N . ALA A 1 227 ? 36.318 55.629 -101.762 1.00 35.28 227 ALA A N 1
ATOM 1826 C CA . ALA A 1 227 ? 36.449 54.389 -102.550 1.00 35.28 227 ALA A CA 1
ATOM 1827 C C . ALA A 1 227 ? 37.453 53.267 -102.216 1.00 35.28 227 ALA A C 1
ATOM 1829 O O . ALA A 1 227 ? 38.659 53.449 -102.127 1.00 35.28 227 ALA A O 1
ATOM 1830 N N . GLY A 1 228 ? 36.919 52.037 -102.276 1.00 35.03 228 GLY A N 1
ATOM 1831 C CA . GLY A 1 228 ? 37.700 50.821 -102.510 1.00 35.03 228 GLY A CA 1
ATOM 1832 C C . GLY A 1 228 ? 36.990 49.530 -102.096 1.00 35.03 228 GLY A C 1
ATOM 1833 O O . GLY A 1 228 ? 37.327 48.938 -101.081 1.00 35.03 228 GLY A O 1
ATOM 1834 N N . ARG A 1 229 ? 36.004 49.069 -102.878 1.00 39.03 229 ARG A N 1
ATOM 1835 C CA . ARG A 1 229 ? 35.560 47.652 -102.894 1.00 39.03 229 ARG A CA 1
ATOM 1836 C C . ARG A 1 229 ? 36.554 46.849 -103.755 1.00 39.03 229 ARG A C 1
ATOM 1838 O O . ARG A 1 229 ? 37.070 47.439 -104.704 1.00 39.03 229 ARG A O 1
ATOM 1845 N N . PRO A 1 230 ? 36.772 45.534 -103.531 1.00 45.66 230 PRO A N 1
ATOM 1846 C CA . PRO A 1 230 ? 35.853 44.512 -104.078 1.00 45.66 230 PRO A CA 1
ATOM 1847 C C . PRO A 1 230 ? 35.715 43.214 -103.229 1.00 45.66 230 PRO A C 1
ATOM 1849 O O . PRO A 1 230 ? 36.576 42.898 -102.425 1.00 45.66 230 PRO A O 1
ATOM 1852 N N . LYS A 1 231 ? 34.519 42.586 -103.212 1.00 41.00 231 LYS A N 1
ATOM 1853 C CA . LYS A 1 231 ? 34.145 41.258 -103.798 1.00 41.00 231 LYS A CA 1
ATOM 1854 C C . LYS A 1 231 ? 34.876 40.045 -103.154 1.00 41.00 231 LYS A C 1
ATOM 1856 O O . LYS A 1 231 ? 36.086 40.071 -103.087 1.00 41.00 231 LYS A O 1
ATOM 1861 N N . SER A 1 232 ? 34.291 38.906 -102.759 1.00 34.31 232 SER A N 1
ATOM 1862 C CA . SER A 1 232 ? 32.924 38.353 -102.776 1.00 34.31 232 SER A CA 1
ATOM 1863 C C . SER A 1 232 ? 32.962 36.850 -102.364 1.00 34.31 232 SER A C 1
ATOM 1865 O O . SER A 1 232 ? 33.957 36.212 -102.683 1.00 34.31 232 SER A O 1
ATOM 1867 N N . TRP A 1 233 ? 31.857 36.308 -101.806 1.00 32.31 233 TRP A N 1
ATOM 1868 C CA . TRP A 1 233 ? 31.471 34.873 -101.611 1.00 32.31 233 TRP A CA 1
ATOM 1869 C C . TRP A 1 233 ? 32.334 34.038 -100.622 1.00 32.31 233 TRP A C 1
ATOM 1871 O O . TRP A 1 233 ? 33.547 34.049 -100.699 1.00 32.31 233 TRP A O 1
ATOM 1881 N N . HIS A 1 234 ? 31.812 33.307 -99.625 1.00 39.44 234 HIS A N 1
ATOM 1882 C CA . HIS A 1 234 ? 30.705 32.348 -99.655 1.00 39.44 234 HIS A CA 1
ATOM 1883 C C . HIS A 1 234 ? 29.911 32.257 -98.338 1.00 39.44 234 HIS A C 1
ATOM 1885 O O . HIS A 1 234 ? 30.449 32.258 -97.234 1.00 39.44 234 HIS A O 1
ATOM 1891 N N . ARG A 1 235 ? 28.602 32.075 -98.516 1.00 44.44 235 ARG A N 1
ATOM 1892 C CA . ARG A 1 235 ? 27.613 31.576 -97.561 1.00 44.44 235 ARG A CA 1
ATOM 1893 C C . ARG A 1 235 ? 27.819 30.067 -97.378 1.00 44.44 235 ARG A C 1
ATOM 1895 O O . ARG A 1 235 ? 27.631 29.337 -98.347 1.00 44.44 235 ARG A O 1
ATOM 1902 N N . SER A 1 236 ? 28.119 29.618 -96.159 1.00 37.03 236 SER A N 1
ATOM 1903 C CA . SER A 1 236 ? 28.097 28.197 -95.787 1.00 37.03 236 SER A CA 1
ATOM 1904 C C . SER A 1 236 ? 27.455 28.007 -94.413 1.00 37.03 236 SER A C 1
ATOM 1906 O O . SER A 1 236 ? 27.980 28.439 -93.396 1.00 37.03 236 SER A O 1
ATOM 1908 N N . LEU A 1 237 ? 26.275 27.392 -94.475 1.00 39.62 237 LEU A N 1
ATOM 1909 C CA . LEU A 1 237 ? 25.600 26.515 -93.520 1.00 39.62 237 LEU A CA 1
ATOM 1910 C C . LEU A 1 237 ? 25.888 26.643 -92.012 1.00 39.62 237 LEU A C 1
ATOM 1912 O O . LEU A 1 237 ? 26.921 26.226 -91.497 1.00 39.62 237 LEU A O 1
ATOM 1916 N N . VAL A 1 238 ? 24.817 27.040 -91.322 1.00 46.09 238 VAL A N 1
ATOM 1917 C CA . VAL A 1 238 ? 24.269 26.417 -90.107 1.00 46.09 238 VAL A CA 1
ATOM 1918 C C . VAL A 1 238 ? 24.827 25.009 -89.841 1.00 46.09 238 VAL A C 1
ATOM 1920 O O . VAL A 1 238 ? 24.588 24.075 -90.607 1.00 46.09 238 VAL A O 1
ATOM 1923 N N . ARG A 1 239 ? 25.483 24.847 -88.691 1.00 38.44 239 ARG A N 1
ATOM 1924 C CA . ARG A 1 239 ? 25.401 23.620 -87.896 1.00 38.44 239 ARG A CA 1
ATOM 1925 C C . ARG A 1 239 ? 24.964 23.999 -86.490 1.00 38.44 239 ARG A C 1
ATOM 1927 O O . ARG A 1 239 ? 25.762 24.446 -85.674 1.00 38.44 239 ARG A O 1
ATOM 1934 N N . GLU A 1 240 ? 23.671 23.816 -86.250 1.00 40.03 240 GLU A N 1
ATOM 1935 C CA . GLU A 1 240 ? 23.129 23.499 -84.936 1.00 40.03 240 GLU A CA 1
ATOM 1936 C C . GLU A 1 240 ? 23.916 22.324 -84.349 1.00 40.03 240 GLU A C 1
ATOM 1938 O O . GLU A 1 240 ? 23.834 21.193 -84.827 1.00 40.03 240 GLU A O 1
ATOM 1943 N N . THR A 1 241 ? 24.685 22.581 -83.299 1.00 43.94 241 THR A N 1
ATOM 1944 C CA . THR A 1 241 ? 25.034 21.543 -82.332 1.00 43.94 241 THR A CA 1
ATOM 1945 C C . THR A 1 241 ? 23.943 21.537 -81.274 1.00 43.94 241 THR A C 1
ATOM 1947 O O . THR A 1 241 ? 23.857 22.443 -80.446 1.00 43.94 241 THR A O 1
ATOM 1950 N N . GLN A 1 242 ? 23.082 20.526 -81.367 1.00 43.22 242 GLN A N 1
ATOM 1951 C CA . GLN A 1 242 ? 22.065 20.187 -80.380 1.00 43.22 242 GLN A CA 1
ATOM 1952 C C . GLN A 1 242 ? 22.664 20.118 -78.963 1.00 43.22 242 GLN A C 1
ATOM 1954 O O . GLN A 1 242 ? 23.735 19.529 -78.789 1.00 43.22 242 GLN A O 1
ATOM 1959 N N . PRO A 1 243 ? 21.969 20.615 -77.926 1.00 44.34 243 PRO A N 1
ATOM 1960 C CA . PRO A 1 243 ? 22.224 20.169 -76.568 1.00 44.34 243 PRO A CA 1
ATOM 1961 C C . PRO A 1 243 ? 21.668 18.746 -76.416 1.00 44.34 243 PRO A C 1
ATOM 1963 O O . PRO A 1 243 ? 20.462 18.519 -76.509 1.00 44.34 243 PRO A O 1
ATOM 1966 N N . SER A 1 244 ? 22.562 17.778 -76.209 1.00 40.69 244 SER A N 1
ATOM 1967 C CA . SER A 1 244 ? 22.201 16.389 -75.930 1.00 40.69 244 SER A CA 1
ATOM 1968 C C . SER A 1 244 ? 21.445 16.312 -74.601 1.00 40.69 244 SER A C 1
ATOM 1970 O O . SER A 1 244 ? 22.012 16.504 -73.524 1.00 40.69 244 SER A O 1
ATOM 1972 N N . ALA A 1 245 ? 20.140 16.064 -74.691 1.00 50.41 245 ALA A N 1
ATOM 1973 C CA . ALA A 1 245 ? 19.264 15.805 -73.563 1.00 50.41 245 ALA A CA 1
ATOM 1974 C C . ALA A 1 245 ? 19.561 14.411 -72.986 1.00 50.41 245 ALA A C 1
ATOM 1976 O O . ALA A 1 245 ? 18.909 13.425 -73.329 1.00 50.41 245 ALA A O 1
ATOM 1977 N N . HIS A 1 246 ? 20.532 14.324 -72.076 1.00 45.75 246 HIS A N 1
ATOM 1978 C CA . HIS A 1 246 ? 20.601 13.197 -71.154 1.00 45.75 246 HIS A CA 1
ATOM 1979 C C . HIS A 1 246 ? 19.635 13.428 -69.992 1.00 45.75 246 HIS A C 1
ATOM 1981 O O . HIS A 1 246 ? 19.694 14.429 -69.281 1.00 45.75 246 HIS A O 1
ATOM 1987 N N . ARG A 1 247 ? 18.711 12.470 -69.862 1.00 46.25 247 ARG A N 1
ATOM 1988 C CA . ARG A 1 247 ? 17.692 12.323 -68.820 1.00 46.25 247 ARG A CA 1
ATOM 1989 C C . ARG A 1 247 ? 18.210 12.727 -67.439 1.00 46.25 247 ARG A C 1
ATOM 1991 O O . ARG A 1 247 ? 18.896 11.958 -66.774 1.00 46.25 247 ARG A O 1
ATOM 1998 N N . PHE A 1 248 ? 17.762 13.885 -66.974 1.00 39.03 248 PHE A N 1
ATOM 1999 C CA . PHE A 1 248 ? 17.683 14.182 -65.554 1.00 39.03 248 PHE A CA 1
ATOM 2000 C C . PHE A 1 248 ? 16.503 13.388 -64.975 1.00 39.03 248 PHE A C 1
ATOM 2002 O O . PHE A 1 248 ? 15.337 13.732 -65.176 1.00 39.03 248 PHE A O 1
ATOM 2009 N N . VAL A 1 249 ? 16.802 12.271 -64.313 1.00 52.03 249 VAL A N 1
ATOM 2010 C CA . VAL A 1 249 ? 15.836 11.554 -63.477 1.00 52.03 249 VAL A CA 1
ATOM 2011 C C . VAL A 1 249 ? 15.658 12.386 -62.208 1.00 52.03 249 VAL A C 1
ATOM 2013 O O . VAL A 1 249 ? 16.578 12.494 -61.403 1.00 52.03 249 VAL A O 1
ATOM 2016 N N . LYS A 1 250 ? 14.488 13.014 -62.045 1.00 53.53 250 LYS A N 1
ATOM 2017 C CA . LYS A 1 250 ? 14.115 13.677 -60.788 1.00 53.53 250 LYS A CA 1
ATOM 2018 C C . LYS A 1 250 ? 14.149 12.650 -59.640 1.00 53.53 250 LYS A C 1
ATOM 2020 O O . LYS A 1 250 ? 13.551 11.583 -59.805 1.00 53.53 250 LYS A O 1
ATOM 2025 N N . PRO A 1 251 ? 14.747 12.951 -58.475 1.00 48.78 251 PRO A N 1
ATOM 2026 C CA . PRO A 1 251 ? 14.473 12.181 -57.269 1.00 48.78 251 PRO A CA 1
ATOM 2027 C C . PRO A 1 251 ? 12.994 12.354 -56.895 1.00 48.78 251 PRO A C 1
ATOM 2029 O O . PRO A 1 251 ? 12.476 13.472 -56.852 1.00 48.78 251 PRO A O 1
ATOM 2032 N N . ARG A 1 252 ? 12.292 11.239 -56.667 1.00 43.91 252 ARG A N 1
ATOM 2033 C CA . ARG A 1 252 ? 10.939 11.245 -56.100 1.00 43.91 252 ARG A CA 1
ATOM 2034 C C . ARG A 1 252 ? 11.035 11.719 -54.649 1.00 43.91 252 ARG A C 1
ATOM 2036 O O . ARG A 1 252 ? 11.618 11.031 -53.819 1.00 43.91 252 ARG A O 1
ATOM 2043 N N . THR A 1 253 ? 10.462 12.875 -54.350 1.00 51.94 253 THR A N 1
ATOM 2044 C CA . THR A 1 253 ? 10.156 13.303 -52.981 1.00 51.94 253 THR A CA 1
ATOM 2045 C C . THR A 1 253 ? 8.989 12.467 -52.441 1.00 51.94 253 THR A C 1
ATOM 2047 O O . THR A 1 253 ? 7.988 12.331 -53.150 1.00 51.94 253 THR A O 1
ATOM 2050 N N . PRO A 1 254 ? 9.057 11.909 -51.218 1.00 50.69 254 PRO A N 1
ATOM 2051 C CA . PRO A 1 254 ? 7.926 11.232 -50.604 1.00 50.69 254 PRO A CA 1
ATOM 2052 C C . PRO A 1 254 ? 7.072 12.255 -49.849 1.00 50.69 254 PRO A C 1
ATOM 2054 O O . PRO A 1 254 ? 7.209 12.422 -48.643 1.00 50.69 254 PRO A O 1
ATOM 2057 N N . SER A 1 255 ? 6.189 12.959 -50.554 1.00 53.19 255 SER A N 1
ATOM 2058 C CA . SER A 1 255 ? 5.033 13.589 -49.910 1.00 53.19 255 SER A CA 1
ATOM 2059 C C . SER A 1 255 ? 3.946 13.897 -50.935 1.00 53.19 255 SER A C 1
ATOM 2061 O O . SER A 1 255 ? 4.215 14.612 -51.897 1.00 53.19 255 SER A O 1
ATOM 2063 N N . GLU A 1 256 ? 2.739 13.410 -50.630 1.00 43.12 256 GLU A N 1
ATOM 2064 C CA . GLU A 1 256 ? 1.418 13.780 -51.173 1.00 43.12 256 GLU A CA 1
ATOM 2065 C C . GLU A 1 256 ? 0.961 13.104 -52.483 1.00 43.12 256 GLU A C 1
ATOM 2067 O O . GLU A 1 256 ? 1.596 13.277 -53.515 1.00 43.12 256 GLU A O 1
ATOM 2072 N N . ARG A 1 257 ? -0.152 12.354 -52.572 1.00 45.81 257 ARG A N 1
ATOM 2073 C CA . ARG A 1 257 ? -1.258 11.915 -51.673 1.00 45.81 257 ARG A CA 1
ATOM 2074 C C . ARG A 1 257 ? -1.795 10.572 -52.254 1.00 45.81 257 ARG A C 1
ATOM 2076 O O . ARG A 1 257 ? -1.454 10.239 -53.383 1.00 45.81 257 ARG A O 1
ATOM 2083 N N . ASP A 1 258 ? -2.493 9.688 -51.536 1.00 49.22 258 ASP A N 1
ATOM 2084 C CA . ASP A 1 258 ? -3.942 9.767 -51.270 1.00 49.22 258 ASP A CA 1
ATOM 2085 C C . ASP A 1 258 ? -4.435 8.562 -50.412 1.00 49.22 258 ASP A C 1
ATOM 2087 O O . ASP A 1 258 ? -3.723 7.560 -50.302 1.00 49.22 258 ASP A O 1
ATOM 2091 N N . PRO A 1 259 ? -5.614 8.679 -49.759 1.00 60.09 259 PRO A N 1
ATOM 2092 C CA . PRO A 1 259 ? -6.095 7.832 -48.653 1.00 60.09 259 PRO A CA 1
ATOM 2093 C C . PRO A 1 259 ? -6.546 6.412 -49.060 1.00 60.09 259 PRO A C 1
ATOM 2095 O O . PRO A 1 259 ? -6.740 6.139 -50.244 1.00 60.09 259 PRO A O 1
ATOM 2098 N N . PRO A 1 260 ? -6.749 5.496 -48.086 1.00 58.56 260 PRO A N 1
ATOM 2099 C CA . PRO A 1 260 ? -7.154 4.123 -48.368 1.00 58.56 260 PRO A CA 1
ATOM 2100 C C . PRO A 1 260 ? -8.593 4.038 -48.894 1.00 58.56 260 PRO A C 1
ATOM 2102 O O . PRO A 1 260 ? -9.540 4.513 -48.260 1.00 58.56 260 PRO A O 1
ATOM 2105 N N . ASP A 1 261 ? -8.736 3.365 -50.037 1.00 47.22 261 ASP A N 1
ATOM 2106 C CA . ASP A 1 261 ? -10.019 2.940 -50.582 1.00 47.22 261 ASP A CA 1
ATOM 2107 C C . ASP A 1 261 ? -10.696 1.978 -49.599 1.00 47.22 261 ASP A C 1
ATOM 2109 O O . ASP A 1 261 ? -10.179 0.923 -49.218 1.00 47.22 261 ASP A O 1
ATOM 2113 N N . SER A 1 262 ? -11.859 2.414 -49.144 1.00 52.81 262 SER A N 1
ATOM 2114 C CA . SER A 1 262 ? -12.730 1.738 -48.208 1.00 52.81 262 SER A CA 1
ATOM 2115 C C . SER A 1 262 ? -13.964 1.294 -48.975 1.00 52.81 262 SER A C 1
ATOM 2117 O O . SER A 1 262 ? -14.979 1.976 -48.965 1.00 52.81 262 SER A O 1
ATOM 2119 N N . SER A 1 263 ? -13.923 0.120 -49.610 1.00 49.16 263 SER A N 1
ATOM 2120 C CA . SER A 1 263 ? -15.148 -0.652 -49.836 1.00 49.16 263 SER A CA 1
ATOM 2121 C C . SER A 1 263 ? -14.907 -2.123 -50.202 1.00 49.16 263 SER A C 1
ATOM 2123 O O . SER A 1 263 ? -14.266 -2.480 -51.179 1.00 49.16 263 SER A O 1
ATOM 2125 N N 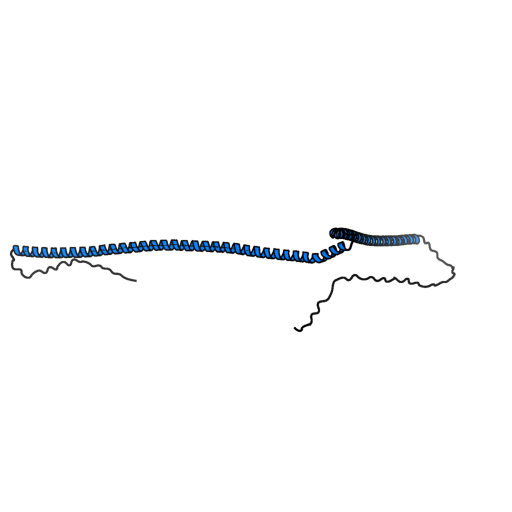. ALA A 1 264 ? -15.548 -2.975 -49.399 1.00 45.75 264 ALA A N 1
ATOM 2126 C CA . ALA A 1 264 ? -16.210 -4.211 -49.804 1.00 45.75 264 ALA A CA 1
ATOM 2127 C C . ALA A 1 264 ? -15.366 -5.415 -50.276 1.00 45.75 264 ALA A C 1
ATOM 2129 O O . ALA A 1 264 ? -15.229 -5.692 -51.462 1.00 45.75 264 ALA A O 1
ATOM 2130 N N . ARG A 1 265 ? -15.104 -6.325 -49.327 1.00 44.72 265 ARG A N 1
ATOM 2131 C CA . ARG A 1 265 ? -15.536 -7.724 -49.494 1.00 44.72 265 ARG A CA 1
ATOM 2132 C C . ARG A 1 265 ? -16.066 -8.296 -48.181 1.00 44.72 265 ARG A C 1
ATOM 2134 O O . ARG A 1 265 ? -15.332 -8.754 -47.315 1.00 44.72 265 ARG A O 1
ATOM 2141 N N . ARG A 1 266 ? -17.393 -8.238 -48.059 1.00 49.38 266 ARG A N 1
ATOM 2142 C CA . ARG A 1 266 ? -18.189 -9.172 -47.258 1.00 49.38 266 ARG A CA 1
ATOM 2143 C C . ARG A 1 266 ? -18.134 -10.548 -47.932 1.00 49.38 266 ARG A C 1
ATOM 2145 O O . ARG A 1 266 ? -18.233 -10.607 -49.155 1.00 49.38 266 ARG A O 1
ATOM 2152 N N . GLY A 1 267 ? -18.131 -11.612 -47.131 1.00 42.91 267 GLY A N 1
ATOM 2153 C CA . GLY A 1 267 ? -18.940 -12.792 -47.445 1.00 42.91 267 GLY A CA 1
ATOM 2154 C C . GLY A 1 267 ? -18.283 -14.167 -47.315 1.00 42.91 267 GLY A C 1
ATOM 2155 O O . GLY A 1 267 ? -17.509 -14.555 -48.178 1.00 42.91 267 GLY A O 1
ATOM 2156 N N . SER A 1 268 ? -18.792 -14.906 -46.320 1.00 52.41 268 SER A N 1
ATOM 2157 C CA . SER A 1 268 ? -19.045 -16.360 -46.282 1.00 52.41 268 SER A CA 1
ATOM 2158 C C . SER A 1 268 ? -17.857 -17.273 -45.928 1.00 52.41 268 SER A C 1
ATOM 2160 O O . SER A 1 268 ? -16.941 -17.441 -46.722 1.00 52.41 268 SER A O 1
ATOM 2162 N N . THR A 1 269 ? -17.757 -17.744 -44.680 1.00 52.44 269 THR A N 1
ATOM 2163 C CA . THR A 1 269 ? -18.354 -19.003 -44.161 1.00 52.44 269 THR A CA 1
ATOM 2164 C C . THR A 1 269 ? -17.900 -20.260 -44.898 1.00 52.44 269 THR A C 1
ATOM 2166 O O . THR A 1 269 ? -18.388 -20.527 -45.992 1.00 52.44 269 THR A O 1
ATOM 2169 N N . SER A 1 270 ? -17.055 -21.043 -44.226 1.00 53.06 270 SER A N 1
ATOM 2170 C CA . SER A 1 270 ? -17.250 -22.464 -43.907 1.00 53.06 270 SER A CA 1
ATOM 2171 C C . SER A 1 270 ? -16.314 -22.846 -42.767 1.00 53.06 270 SER A C 1
ATOM 2173 O O . SER A 1 270 ? -15.207 -22.267 -42.716 1.00 53.06 270 SER A O 1
#

InterPro domains:
  IPR025252 Domain of unknown function DUF4200 [PF13863] (33-150)
  IPR051147 Cilia- and flagella-associated domain-containing protein [PTHR21683] (29-212)

Secondary structure (DSSP, 8-state):
--------------PPP----S------HHHHHHHHHHHHHHHHHHHHHHHHHHHHHHHHHHHHHHHHHHHHHHHHHHHHHHHHHHHHHHHHHHHHHHHHHHHHHHHHHHHHHHHHHHHHHHHHHHHHHHHHHHHHHHHHHHHHHHHHHHH-TT-SSHHHHHHHHHHHHHHHHHHHHHHHHHHHHHHHHHHHHHHHHHHHHHHHHHHHHHHHHHHHTT----------------------------------------PPP---------

pLDDT: mean 79.47, std 23.72, range [32.31, 98.69]

Sequence (270 aa):
MAASVALLSDGFVTAPAVEEDEEAVPLSQSTQLLQRKKEMAAVQLELDKKKDEFLSRMRRCTEREEELAERQDAIKEQVRKFDKFLKENDAKRARALRKAGEEAKIREAREAERVALEAELLRQRAAQGEIEAALRNLERPEQFLARACEHSDYFEDIEAILRRHEVLEATHADLLARVKTSEEQTLQRREELHETRKRTQTEALVNASRIAAHQVIHIPLSTPQVAGRPKSWHRSLVRETQPSAHRFVKPRTPSERDPPDSSARRGSTS